Protein AF-A0A519KQ20-F1 (afdb_monomer)

Solvent-accessible surface area (backbone atoms only — not comparable to full-atom values): 14026 Å² total; per-residue (Å²): 122,68,96,71,47,89,57,48,51,53,56,52,21,51,53,47,64,75,35,68,93,49,96,75,84,53,68,65,59,48,28,50,52,27,51,76,69,77,40,81,62,70,92,64,90,75,89,52,48,35,57,37,56,44,81,74,51,90,58,28,36,31,42,39,49,39,42,82,49,67,46,74,52,41,34,36,38,26,28,82,85,70,50,76,46,81,44,80,49,77,35,39,65,84,44,40,67,47,81,43,81,33,86,67,44,41,32,40,26,58,27,77,82,37,54,60,59,44,74,68,52,18,17,37,37,47,44,75,92,54,90,56,50,36,61,10,20,93,83,40,51,49,87,65,42,54,72,68,54,51,50,44,52,48,33,41,52,48,28,56,73,35,85,88,47,84,66,52,44,91,74,42,48,68,46,73,67,55,48,49,50,52,51,51,50,34,44,60,52,31,62,72,54,56,32,40,80,50,16,13,26,42,44,58,39,80,90,71,39,27,42,37,40,37,36,23,31,39,33,69,83,80,48,42,75,46,43,38,37,38,38,39,29,37,39,96,86,59,44,34,51,76,43,74,46,79,44,75,57,66,90,86,116

Nearest PDB structures (foldseek):
  5kpe-assembly1_A  TM=6.346E-01  e=1.103E-01  synthetic construct
  6d0k-assembly1_C  TM=5.055E-01  e=6.159E-02  synthetic construct
  3g16-assembly1_B  TM=6.559E-01  e=4.461E-01  Methylibium petroleiphilum PM1
  4u3h-assembly1_A  TM=5.039E-01  e=2.351E-01  synthetic construct
  7o21-assembly1_A  TM=2.919E-01  e=3.334E-01  Bdellovibrio bacteriovorus HD100

Secondary structure (DSSP, 8-state):
-GGG-TTHHHHHHHHHHHTTT-S---HHHHHHHHHHTTPPPPSS---PPPEEEEEEETTEEEEEE--SS-EEEEEEEEETTS-EEEEEEEE-SS--EEEEE-TTEEEEEETTT--S--SS-S-SEEETT---GGG--SS--GGGS-HHHHHHHHHHHHHHH-TT---S-SSSEE-HHHHHHHHHHHIIIIITT--EEEEEEEEEETTTTEEEEEEEEEETTTTEEEEEEEEEEE-TTS-EEEEEEEEEE-TT-

Sequence (253 aa):
MQNRNPNFINQFADFYKYKKDVNITSLDEMNFYFLTNKLEPVFTIPVFPDYFIEECGDSKVCITSTAKDNSDIELELTSDNDQKTIKKISFSKEGKQQILDTKDIKKITIDSEFKTLQITRLNDIWNRNDDNLLNKSRYSGIQEITPEFSEISKDIVDFLKDMNILDISKNIIIQEKEKSDFITFRKGLFESKKNKINGGFAIWSKKSNTLFITLSYYDQSSLDSNVVTLKLGLSDDRKTLRKLWIAEENDQE

Structure (mmCIF, N/CA/C/O backbone):
data_AF-A0A519KQ20-F1
#
_entry.id   AF-A0A519KQ20-F1
#
loop_
_atom_site.group_PDB
_atom_site.id
_atom_site.type_symbol
_atom_site.label_atom_id
_atom_site.label_alt_id
_atom_site.label_comp_id
_atom_site.label_asym_id
_atom_site.label_entity_id
_atom_site.label_seq_id
_atom_site.pdbx_PDB_ins_code
_atom_site.Cartn_x
_atom_site.Cartn_y
_atom_site.Cartn_z
_atom_site.occupancy
_atom_site.B_iso_or_equiv
_atom_site.auth_seq_id
_atom_site.auth_comp_id
_atom_site.auth_asym_id
_atom_site.auth_atom_id
_atom_site.pdbx_PDB_model_num
ATOM 1 N N . MET A 1 1 ? 13.621 -24.272 -9.033 1.00 47.28 1 MET A N 1
ATOM 2 C CA . MET A 1 1 ? 14.160 -24.058 -10.400 1.00 47.28 1 MET A CA 1
ATOM 3 C C . MET A 1 1 ? 13.283 -23.144 -11.273 1.00 47.28 1 MET A C 1
ATOM 5 O O . MET A 1 1 ? 13.766 -22.737 -12.318 1.00 47.28 1 MET A O 1
ATOM 9 N N . GLN A 1 2 ? 12.079 -22.728 -10.843 1.00 48.81 2 GLN A N 1
ATOM 10 C CA . GLN A 1 2 ? 11.182 -21.853 -11.628 1.00 48.81 2 GLN A CA 1
ATOM 11 C C . GLN A 1 2 ? 11.625 -20.377 -11.722 1.00 48.81 2 GLN A C 1
ATOM 13 O O . GLN A 1 2 ? 11.495 -19.790 -12.790 1.00 48.81 2 GLN A O 1
ATOM 18 N N . ASN A 1 3 ? 12.307 -19.828 -10.704 1.00 48.47 3 ASN A N 1
ATOM 19 C CA . ASN A 1 3 ? 12.924 -18.482 -10.748 1.00 48.47 3 ASN A CA 1
ATOM 20 C C . ASN A 1 3 ? 14.030 -18.304 -11.815 1.00 48.47 3 ASN A C 1
ATOM 22 O O . ASN A 1 3 ? 14.634 -17.240 -11.895 1.00 48.47 3 ASN A O 1
ATOM 26 N N . ARG A 1 4 ? 14.344 -19.338 -12.612 1.00 50.59 4 ARG A N 1
ATOM 27 C CA . ARG A 1 4 ? 15.323 -19.267 -13.710 1.00 50.59 4 ARG A CA 1
ATOM 28 C C . ARG A 1 4 ? 14.690 -19.150 -15.098 1.00 50.59 4 ARG A C 1
ATOM 30 O O . ARG A 1 4 ? 15.432 -18.980 -16.059 1.00 50.59 4 ARG A O 1
ATOM 37 N N . ASN A 1 5 ? 13.364 -19.253 -15.230 1.00 62.97 5 ASN A N 1
ATOM 38 C CA . ASN A 1 5 ? 12.696 -18.994 -16.504 1.00 62.97 5 ASN A CA 1
ATOM 39 C C . ASN A 1 5 ? 12.549 -17.468 -16.687 1.00 62.97 5 ASN A C 1
ATOM 41 O O . ASN A 1 5 ? 11.774 -16.852 -15.953 1.00 62.97 5 ASN A O 1
ATOM 45 N N . PRO A 1 6 ? 13.241 -16.844 -17.660 1.00 61.50 6 PRO A N 1
ATOM 46 C CA . PRO A 1 6 ? 13.199 -15.393 -17.856 1.00 61.50 6 PRO A CA 1
ATOM 47 C C . PRO A 1 6 ? 11.807 -14.876 -18.256 1.00 61.50 6 PRO A C 1
ATOM 49 O O . PRO A 1 6 ? 11.518 -13.699 -18.077 1.00 61.50 6 PRO A O 1
ATOM 52 N N . ASN A 1 7 ? 10.926 -15.750 -18.758 1.00 67.94 7 ASN A N 1
ATOM 53 C CA . ASN A 1 7 ? 9.559 -15.402 -19.147 1.00 67.94 7 ASN A CA 1
ATOM 54 C C . ASN A 1 7 ? 8.526 -15.632 -18.042 1.00 67.94 7 ASN A C 1
ATOM 56 O O . ASN A 1 7 ? 7.362 -15.290 -18.231 1.00 67.94 7 ASN A O 1
ATOM 60 N N . PHE A 1 8 ? 8.919 -16.205 -16.906 1.00 71.50 8 PHE A N 1
ATOM 61 C CA . PHE A 1 8 ? 7.987 -16.548 -15.836 1.00 71.50 8 PHE A CA 1
ATOM 62 C C . PHE A 1 8 ? 7.264 -15.317 -15.274 1.00 71.50 8 PHE A C 1
ATOM 64 O O . PHE A 1 8 ? 6.056 -15.343 -15.069 1.00 71.50 8 PHE A O 1
ATOM 71 N N . ILE A 1 9 ? 7.987 -14.207 -15.126 1.00 67.62 9 ILE A N 1
ATOM 72 C CA . ILE A 1 9 ? 7.425 -12.921 -14.704 1.00 67.62 9 ILE A CA 1
ATOM 73 C C . ILE A 1 9 ? 6.347 -12.432 -15.691 1.00 67.62 9 ILE A C 1
ATOM 75 O O . ILE A 1 9 ? 5.270 -12.024 -15.267 1.00 67.62 9 ILE A O 1
ATOM 79 N N . ASN A 1 10 ? 6.585 -12.554 -17.003 1.00 70.81 10 ASN A N 1
ATOM 80 C CA . ASN A 1 10 ? 5.605 -12.175 -18.029 1.00 70.81 10 ASN A CA 1
ATOM 81 C C . ASN A 1 10 ? 4.376 -13.101 -18.024 1.00 70.81 10 ASN A C 1
ATOM 83 O O . ASN A 1 10 ? 3.246 -12.642 -18.121 1.00 70.81 10 ASN A O 1
ATOM 87 N N . GLN A 1 11 ? 4.585 -14.407 -17.857 1.00 75.69 11 GLN A N 1
ATOM 88 C CA . GLN A 1 11 ? 3.502 -15.393 -17.763 1.00 75.69 11 GLN A CA 1
ATOM 89 C C . GLN A 1 11 ? 2.598 -15.142 -16.552 1.00 75.69 11 GLN A C 1
ATOM 91 O O . GLN A 1 11 ? 1.375 -15.263 -16.617 1.00 75.69 11 GLN A O 1
ATOM 96 N N . PHE A 1 12 ? 3.216 -14.767 -15.439 1.00 74.25 12 PHE A N 1
ATOM 97 C CA . PHE A 1 12 ? 2.526 -14.418 -14.215 1.00 74.25 12 PHE A CA 1
ATOM 98 C C . PHE A 1 12 ? 1.800 -13.070 -14.342 1.00 74.25 12 PHE A C 1
ATOM 100 O O . PHE A 1 12 ? 0.650 -12.956 -13.925 1.00 74.25 12 PHE A O 1
ATOM 107 N N . ALA A 1 13 ? 2.398 -12.080 -15.011 1.00 72.62 13 ALA A N 1
ATOM 108 C CA . ALA A 1 13 ? 1.729 -10.831 -15.380 1.00 72.62 13 ALA A CA 1
ATOM 109 C C . ALA A 1 13 ? 0.437 -11.077 -16.177 1.00 72.62 13 ALA A C 1
ATOM 111 O O . ALA A 1 13 ? -0.606 -10.500 -15.863 1.00 72.62 13 ALA A O 1
ATOM 112 N N . ASP A 1 14 ? 0.481 -11.971 -17.169 1.00 76.88 14 ASP A N 1
ATOM 113 C CA . ASP A 1 14 ? -0.680 -12.317 -17.995 1.00 76.88 14 ASP A CA 1
ATOM 114 C C . ASP A 1 14 ? -1.818 -12.930 -17.167 1.00 76.88 14 ASP A C 1
ATOM 116 O O . ASP A 1 14 ? -2.987 -12.591 -17.367 1.00 76.88 14 ASP A O 1
ATOM 120 N N . PHE A 1 15 ? -1.488 -13.767 -16.179 1.00 79.25 15 PHE A N 1
ATOM 121 C CA . PHE A 1 15 ? -2.475 -14.288 -15.234 1.00 79.25 15 PHE A CA 1
ATOM 122 C C . PHE A 1 15 ? -3.186 -13.170 -14.459 1.00 79.25 15 PHE A C 1
ATOM 124 O O . PHE A 1 15 ? -4.411 -13.182 -14.321 1.00 79.25 15 PHE A O 1
ATOM 131 N N . TYR A 1 16 ? -2.454 -12.156 -13.997 1.00 73.75 16 TYR A N 1
ATOM 132 C CA . TYR A 1 16 ? -3.076 -11.032 -13.298 1.00 73.75 16 TYR A CA 1
ATOM 133 C C . TYR A 1 16 ? -3.852 -10.094 -14.207 1.00 73.75 16 TYR A C 1
ATOM 135 O O . TYR A 1 16 ? -4.875 -9.570 -13.776 1.00 73.75 16 TYR A O 1
ATOM 143 N N . LYS A 1 17 ? -3.438 -9.925 -15.467 1.00 73.94 17 LYS A N 1
ATOM 144 C CA . LYS A 1 17 ? -4.263 -9.239 -16.472 1.00 73.94 17 LYS A CA 1
ATOM 145 C C . LYS A 1 17 ? -5.595 -9.954 -16.663 1.00 73.94 17 LYS A C 1
ATOM 147 O O . LYS A 1 17 ? -6.634 -9.299 -16.713 1.00 73.94 17 LYS A O 1
ATOM 152 N N . TYR A 1 18 ? -5.568 -11.285 -16.721 1.00 77.12 18 TYR A N 1
ATOM 153 C CA . TYR A 1 18 ? -6.771 -12.112 -16.781 1.00 77.12 18 TYR A CA 1
ATOM 154 C C . TYR A 1 18 ? -7.653 -11.949 -15.528 1.00 77.12 18 TYR A C 1
ATOM 156 O O . TYR A 1 18 ? -8.876 -11.908 -15.638 1.00 77.12 18 TYR A O 1
ATOM 164 N N . LYS A 1 19 ? -7.045 -11.780 -14.349 1.00 73.50 19 LYS A N 1
ATOM 165 C CA . LYS A 1 19 ? -7.724 -11.580 -13.058 1.00 73.50 19 LYS A CA 1
ATOM 166 C C . LYS A 1 19 ? -7.942 -10.110 -12.673 1.00 73.50 19 LYS A C 1
ATOM 168 O O . LYS A 1 19 ? -8.285 -9.854 -11.529 1.00 73.50 19 LYS A O 1
ATOM 173 N N . LYS A 1 20 ? -7.771 -9.134 -13.572 1.00 67.75 20 LYS A N 1
ATOM 174 C CA . LYS A 1 20 ? -7.757 -7.699 -13.203 1.00 67.75 20 LYS A CA 1
ATOM 175 C C . LYS A 1 20 ? -9.001 -7.216 -12.435 1.00 67.75 20 LYS A C 1
ATOM 177 O O . LYS A 1 20 ? -8.895 -6.287 -11.646 1.00 67.75 20 LYS A O 1
ATOM 182 N N . ASP A 1 21 ? -10.149 -7.854 -12.662 1.00 64.94 21 ASP A N 1
ATOM 183 C CA . ASP A 1 21 ? -11.436 -7.514 -12.042 1.00 64.94 21 ASP A CA 1
ATOM 184 C C . ASP A 1 21 ? -11.732 -8.367 -10.784 1.00 64.94 21 ASP A C 1
ATOM 186 O O . ASP A 1 21 ? -12.816 -8.288 -10.210 1.00 64.94 21 ASP A O 1
ATOM 190 N N . VAL A 1 22 ? -10.784 -9.212 -10.359 1.00 63.38 22 VAL A N 1
ATOM 191 C CA . VAL A 1 22 ? -10.899 -10.130 -9.220 1.00 63.38 22 VAL A CA 1
ATOM 192 C C . VAL A 1 22 ? -9.690 -9.948 -8.301 1.00 63.38 22 VAL A C 1
ATOM 194 O O . VAL A 1 22 ? -8.548 -10.199 -8.674 1.00 63.38 22 VAL A O 1
ATOM 197 N N . ASN A 1 23 ? -9.941 -9.535 -7.063 1.00 50.78 23 ASN A N 1
ATOM 198 C CA . ASN A 1 23 ? -8.907 -9.172 -6.089 1.00 50.78 23 ASN A CA 1
ATOM 199 C C . ASN A 1 23 ? -8.371 -10.346 -5.248 1.00 50.78 23 ASN A C 1
ATOM 201 O O . ASN A 1 23 ? -7.474 -10.146 -4.436 1.00 50.78 23 ASN A O 1
ATOM 205 N N . ILE A 1 24 ? -8.897 -11.561 -5.433 1.00 58.09 24 ILE A N 1
ATOM 206 C CA . ILE A 1 24 ? -8.462 -12.770 -4.721 1.00 58.09 24 ILE A CA 1
ATOM 207 C C . ILE A 1 24 ? -8.103 -13.853 -5.741 1.00 58.09 24 ILE A C 1
ATOM 209 O O . ILE A 1 24 ? -8.795 -14.046 -6.745 1.00 58.09 24 ILE A O 1
ATOM 213 N N . THR A 1 25 ? -7.018 -14.577 -5.475 1.00 68.12 25 THR A N 1
ATOM 214 C CA . THR A 1 25 ? -6.602 -15.726 -6.279 1.00 68.12 25 THR A CA 1
ATOM 215 C C . THR A 1 25 ? -6.019 -16.826 -5.403 1.00 68.12 25 THR A C 1
ATOM 217 O O . THR A 1 25 ? -5.352 -16.531 -4.415 1.00 68.12 25 THR A O 1
ATOM 220 N N . SER A 1 26 ? -6.236 -18.091 -5.771 1.00 72.31 26 SER A N 1
ATOM 221 C CA . SER A 1 26 ? -5.553 -19.233 -5.146 1.00 72.31 26 SER A CA 1
ATOM 222 C C . SER A 1 26 ? -4.430 -19.786 -6.030 1.00 72.31 26 SER A C 1
ATOM 224 O O . SER A 1 26 ? -4.383 -19.531 -7.238 1.00 72.31 26 SER A O 1
ATOM 226 N N . LEU A 1 27 ? -3.534 -20.578 -5.430 1.00 76.56 27 LEU A N 1
ATOM 227 C CA . LEU A 1 27 ? -2.504 -21.318 -6.166 1.00 76.56 27 LEU A CA 1
ATOM 228 C C . LEU A 1 27 ? -3.126 -22.304 -7.168 1.00 76.56 27 LEU A C 1
ATOM 230 O O . LEU A 1 27 ? -2.614 -22.450 -8.274 1.00 76.56 27 LEU A O 1
ATOM 234 N N . ASP A 1 28 ? -4.255 -22.923 -6.818 1.00 81.25 28 ASP A N 1
ATOM 235 C CA . ASP A 1 28 ? -4.981 -23.842 -7.702 1.00 81.25 28 ASP A CA 1
ATOM 236 C C . ASP A 1 28 ? -5.551 -23.127 -8.926 1.00 81.25 28 ASP A C 1
ATOM 238 O O . ASP A 1 28 ? -5.425 -23.620 -10.045 1.00 81.25 28 ASP A O 1
ATOM 242 N N . GLU A 1 29 ? -6.141 -21.943 -8.744 1.00 81.81 29 GLU A N 1
ATOM 243 C CA . GLU A 1 29 ? -6.655 -21.139 -9.855 1.00 81.81 29 GLU A CA 1
ATOM 244 C C . GLU A 1 29 ? -5.536 -20.678 -10.788 1.00 81.81 29 GLU A C 1
ATOM 246 O O . GLU A 1 29 ? -5.691 -20.694 -12.013 1.00 81.81 29 GLU A O 1
ATOM 251 N N . MET A 1 30 ? -4.393 -20.296 -10.219 1.00 81.50 30 MET A N 1
ATOM 252 C CA . MET A 1 30 ? -3.217 -19.964 -11.007 1.00 81.50 30 MET A CA 1
ATOM 253 C C . MET A 1 30 ? -2.702 -21.188 -11.765 1.00 81.50 30 MET A C 1
ATOM 255 O O . MET A 1 30 ? -2.487 -21.113 -12.971 1.00 81.50 30 MET A O 1
ATOM 259 N N . ASN A 1 31 ? -2.557 -22.333 -11.100 1.00 85.69 31 ASN A N 1
ATOM 260 C CA . ASN A 1 31 ? -2.105 -23.565 -11.740 1.00 85.69 31 ASN A CA 1
ATOM 261 C C . ASN A 1 31 ? -3.069 -24.032 -12.828 1.00 85.69 31 ASN A C 1
ATOM 263 O O . ASN A 1 31 ? -2.626 -24.478 -13.884 1.00 85.69 31 ASN A O 1
ATOM 267 N N . PHE A 1 32 ? -4.373 -23.849 -12.632 1.00 88.00 32 PHE A N 1
ATOM 268 C CA . PHE A 1 32 ? -5.371 -24.090 -13.663 1.00 88.00 32 PHE A CA 1
ATOM 269 C C . PHE A 1 32 ? -5.159 -23.186 -14.887 1.00 88.00 32 PHE A C 1
ATOM 271 O O . PHE A 1 32 ? -5.143 -23.681 -16.018 1.00 88.00 32 PHE A O 1
ATOM 278 N N . TYR A 1 33 ? -4.937 -21.881 -14.687 1.00 88.56 33 TYR A N 1
ATOM 279 C CA . TYR A 1 33 ? -4.619 -20.958 -15.782 1.00 88.56 33 TYR A CA 1
ATOM 280 C C . TYR A 1 33 ? -3.323 -21.350 -16.499 1.00 88.56 33 TYR A C 1
ATOM 282 O O . TYR A 1 33 ? -3.296 -21.412 -17.729 1.00 88.56 33 TYR A O 1
ATOM 290 N N . PHE A 1 34 ? -2.260 -21.648 -15.751 1.00 87.88 34 PHE A N 1
ATOM 291 C CA . PHE A 1 34 ? -0.958 -22.014 -16.306 1.00 87.88 34 PHE A CA 1
ATOM 292 C C . PHE A 1 34 ? -1.070 -23.286 -17.152 1.00 87.88 34 PHE A C 1
ATOM 294 O O . PHE A 1 34 ? -0.687 -23.273 -18.321 1.00 87.88 34 PHE A O 1
ATOM 301 N N . LEU A 1 35 ? -1.701 -24.342 -16.630 1.00 88.81 35 LEU A N 1
ATOM 302 C CA . LEU A 1 35 ? -1.923 -25.589 -17.367 1.00 88.81 35 LEU A CA 1
ATOM 303 C C . LEU A 1 35 ? -2.766 -25.372 -18.633 1.00 88.81 35 LEU A C 1
ATOM 305 O O . LEU A 1 35 ? -2.418 -25.887 -19.698 1.00 88.81 35 LEU A O 1
ATOM 309 N N . THR A 1 36 ? -3.827 -24.563 -18.552 1.00 91.06 36 THR A N 1
ATOM 310 C CA . THR A 1 36 ? -4.685 -24.232 -19.707 1.00 91.06 36 THR A CA 1
ATOM 311 C C . THR A 1 36 ? -3.911 -23.487 -20.800 1.00 91.06 36 THR A C 1
ATOM 313 O O . THR A 1 36 ? -4.164 -23.683 -21.989 1.00 91.06 36 THR A O 1
ATOM 316 N N . ASN A 1 37 ? -2.910 -22.692 -20.415 1.00 86.81 37 ASN A N 1
ATOM 317 C CA . ASN A 1 37 ? -2.034 -21.951 -21.322 1.00 86.81 37 ASN A CA 1
ATOM 318 C C . ASN A 1 37 ? -0.724 -22.692 -21.659 1.00 86.81 37 ASN A C 1
ATOM 320 O O . ASN A 1 37 ? 0.191 -22.091 -22.222 1.00 86.81 37 ASN A O 1
ATOM 324 N N . LYS A 1 38 ? -0.635 -24.002 -21.371 1.00 87.38 38 LYS A N 1
ATOM 325 C CA . LYS A 1 38 ? 0.546 -24.853 -21.635 1.00 87.38 38 LYS A CA 1
ATOM 326 C C . LYS A 1 38 ? 1.824 -24.359 -20.942 1.00 87.38 38 LYS A C 1
ATOM 328 O O . LYS A 1 38 ? 2.923 -24.492 -21.479 1.00 87.38 38 LYS A O 1
ATOM 333 N N . LEU A 1 39 ? 1.667 -23.785 -19.757 1.00 83.50 39 LEU A N 1
ATOM 334 C CA . LEU A 1 39 ? 2.742 -23.333 -18.883 1.00 83.50 39 LEU A CA 1
ATOM 335 C C . LEU A 1 39 ? 2.972 -24.348 -17.759 1.00 83.50 39 LEU A C 1
ATOM 337 O O . LEU A 1 39 ? 2.075 -25.112 -17.397 1.00 83.50 39 LEU A O 1
ATOM 341 N N . GLU A 1 40 ? 4.181 -24.354 -17.198 1.00 81.38 40 GLU A N 1
ATOM 342 C CA . GLU A 1 40 ? 4.494 -25.210 -16.052 1.00 81.38 40 GLU A CA 1
ATOM 343 C C . GLU A 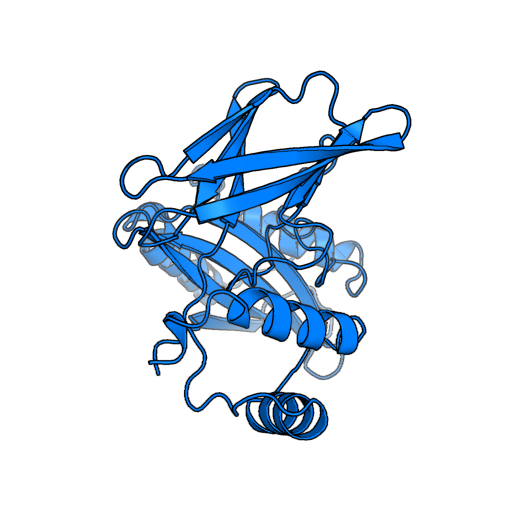1 40 ? 3.747 -24.735 -14.796 1.00 81.38 40 GLU A C 1
ATOM 345 O O . GLU A 1 40 ? 3.811 -23.547 -14.481 1.00 81.38 40 GLU A O 1
ATOM 350 N N . PRO A 1 41 ? 3.078 -25.629 -14.049 1.00 78.31 41 PRO A N 1
ATOM 351 C CA . PRO A 1 41 ? 2.404 -25.258 -12.811 1.00 78.31 41 PRO A CA 1
ATOM 352 C C . PRO A 1 41 ? 3.412 -24.776 -11.768 1.00 78.31 41 PRO A C 1
ATOM 354 O O . PRO A 1 41 ? 4.514 -25.308 -11.644 1.00 78.31 41 PRO A O 1
ATOM 357 N N . VAL A 1 42 ? 3.018 -23.781 -10.989 1.00 73.81 42 VAL A N 1
ATOM 358 C CA . VAL A 1 42 ? 3.784 -23.212 -9.889 1.00 73.81 42 VAL A CA 1
ATOM 359 C C . VAL A 1 42 ? 3.521 -24.024 -8.624 1.00 73.81 42 VAL A C 1
ATOM 361 O O . VAL A 1 42 ? 2.382 -24.191 -8.194 1.00 73.81 42 VAL A O 1
ATOM 364 N N . PHE A 1 43 ? 4.586 -24.536 -8.012 1.00 68.88 43 PHE A N 1
ATOM 365 C CA . PHE A 1 43 ? 4.480 -25.367 -6.803 1.00 68.88 43 PHE A CA 1
ATOM 366 C C . PHE A 1 43 ? 4.639 -24.568 -5.506 1.00 68.88 43 PHE A C 1
ATOM 368 O O . PHE A 1 43 ? 4.227 -25.022 -4.446 1.00 68.88 43 PHE A O 1
ATOM 375 N N . THR A 1 44 ? 5.233 -23.379 -5.593 1.00 65.44 44 THR A N 1
ATOM 376 C CA . THR A 1 44 ? 5.457 -22.455 -4.475 1.00 65.44 44 THR A CA 1
ATOM 377 C C . THR A 1 44 ? 5.244 -21.041 -4.973 1.00 65.44 44 THR A C 1
ATOM 379 O O . THR A 1 44 ? 5.756 -20.726 -6.049 1.00 65.44 44 THR A O 1
ATOM 382 N N . ILE A 1 45 ? 4.565 -20.186 -4.206 1.00 59.81 45 ILE A N 1
ATOM 383 C CA . ILE A 1 45 ? 4.457 -18.768 -4.554 1.00 59.81 45 ILE A CA 1
ATOM 384 C C . ILE A 1 45 ? 5.882 -18.186 -4.570 1.00 59.81 45 ILE A C 1
ATOM 386 O O . ILE A 1 45 ? 6.577 -18.223 -3.554 1.00 59.81 45 ILE A O 1
ATOM 390 N N . PRO A 1 46 ? 6.377 -17.724 -5.726 1.00 59.44 46 PRO A N 1
ATOM 391 C CA . PRO A 1 46 ? 7.675 -17.079 -5.807 1.00 59.44 46 PRO A CA 1
ATOM 392 C C . PRO A 1 46 ? 7.633 -15.781 -5.006 1.00 59.44 46 PRO A C 1
ATOM 394 O O . PRO A 1 46 ? 6.704 -14.992 -5.154 1.00 59.44 46 PRO A O 1
ATOM 397 N N . VAL A 1 47 ? 8.660 -15.531 -4.196 1.00 63.19 47 VAL A N 1
ATOM 398 C CA . VAL A 1 47 ? 8.857 -14.213 -3.585 1.00 63.19 47 VAL A CA 1
ATOM 399 C C . VAL A 1 47 ? 9.333 -13.272 -4.689 1.00 63.19 47 VAL A C 1
ATOM 401 O O . VAL A 1 47 ? 10.485 -13.353 -5.128 1.00 63.19 47 VAL A O 1
ATOM 404 N N . PHE A 1 48 ? 8.427 -12.439 -5.195 1.00 69.25 48 PHE A N 1
ATOM 405 C CA . PHE A 1 48 ? 8.746 -11.445 -6.212 1.00 69.25 48 PHE A CA 1
ATOM 406 C C . PHE A 1 48 ? 9.324 -10.179 -5.578 1.00 69.25 48 PHE A C 1
ATOM 408 O O . PHE A 1 48 ? 8.974 -9.836 -4.454 1.00 69.25 48 PHE A O 1
ATOM 415 N N . PRO A 1 49 ? 10.212 -9.463 -6.276 1.00 76.31 49 PRO A N 1
ATOM 416 C CA . PRO A 1 49 ? 10.640 -8.157 -5.809 1.00 76.31 49 PRO A CA 1
ATOM 417 C C . PRO A 1 49 ? 9.454 -7.193 -5.725 1.00 76.31 49 PRO A C 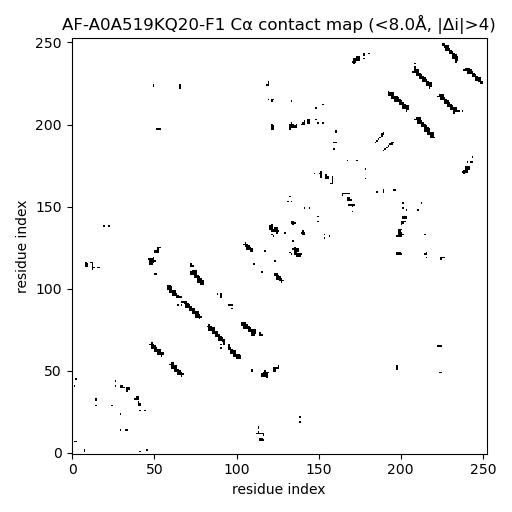1
ATOM 419 O O . PRO A 1 49 ? 8.705 -7.020 -6.682 1.00 76.31 49 PRO A O 1
ATOM 422 N N . ASP A 1 50 ? 9.328 -6.529 -4.587 1.00 82.69 50 ASP A N 1
ATOM 423 C CA . ASP A 1 50 ? 8.491 -5.351 -4.425 1.00 82.69 50 ASP A CA 1
ATOM 424 C C . ASP A 1 50 ? 9.217 -4.078 -4.881 1.00 82.69 50 ASP A C 1
ATOM 426 O O . ASP A 1 50 ? 10.444 -3.955 -4.735 1.00 82.69 50 ASP A O 1
ATOM 430 N N . TYR A 1 51 ? 8.440 -3.127 -5.395 1.00 87.81 51 TYR A N 1
ATOM 431 C CA . TYR A 1 51 ? 8.912 -1.807 -5.798 1.00 87.81 51 TYR A CA 1
ATOM 432 C C . TYR A 1 51 ? 7.910 -0.757 -5.353 1.00 87.81 51 TYR A C 1
ATOM 434 O O . TYR A 1 51 ? 6.724 -0.890 -5.626 1.00 87.81 51 TYR A O 1
ATOM 442 N N . PHE A 1 52 ? 8.377 0.319 -4.737 1.00 88.81 52 PHE A N 1
ATOM 443 C CA . PHE A 1 52 ? 7.478 1.342 -4.217 1.00 88.81 52 PHE A CA 1
ATOM 444 C C . PHE A 1 52 ? 8.010 2.744 -4.454 1.00 88.81 52 PHE A C 1
ATOM 446 O O . PHE A 1 52 ? 9.218 2.952 -4.589 1.00 88.81 52 PHE A O 1
ATOM 453 N N . ILE A 1 53 ? 7.085 3.701 -4.507 1.00 90.69 53 ILE A N 1
ATOM 454 C CA . ILE A 1 53 ? 7.385 5.116 -4.712 1.00 90.69 53 ILE A CA 1
ATOM 455 C C . ILE A 1 53 ? 7.201 5.855 -3.386 1.00 90.69 53 ILE A C 1
ATOM 457 O O . ILE A 1 53 ? 6.123 5.821 -2.799 1.00 90.69 53 ILE A O 1
ATOM 461 N N . GLU A 1 54 ? 8.233 6.559 -2.932 1.00 88.81 54 GLU A N 1
ATOM 462 C CA . GLU A 1 54 ? 8.155 7.481 -1.796 1.00 88.81 54 GLU A CA 1
ATOM 463 C C . GLU A 1 54 ? 8.584 8.890 -2.215 1.00 88.81 54 GLU A C 1
ATOM 465 O O . GLU A 1 54 ? 9.433 9.068 -3.088 1.00 88.81 54 GLU A O 1
ATOM 470 N N . GLU A 1 55 ? 8.010 9.914 -1.593 1.00 89.88 55 GLU A N 1
ATOM 471 C CA . GLU A 1 55 ? 8.512 11.279 -1.743 1.00 89.88 55 GLU A CA 1
ATOM 472 C C . GLU A 1 55 ? 9.809 11.423 -0.948 1.00 89.88 55 GLU A C 1
ATOM 474 O O . GLU A 1 55 ? 9.876 11.045 0.222 1.00 89.88 55 GLU A O 1
ATOM 479 N N . CYS A 1 56 ? 10.856 11.943 -1.589 1.00 90.50 56 CYS A N 1
ATOM 480 C CA . CYS A 1 56 ? 12.183 12.040 -0.973 1.00 90.50 56 CYS A CA 1
ATOM 481 C C . CYS A 1 56 ? 12.848 13.411 -1.134 1.00 90.50 56 CYS A C 1
ATOM 483 O O . CYS A 1 56 ? 14.024 13.584 -0.814 1.00 90.50 56 CYS A O 1
ATOM 485 N N . GLY A 1 57 ? 12.096 14.401 -1.608 1.00 88.38 57 GLY A N 1
ATOM 486 C CA . GLY A 1 57 ? 12.502 15.797 -1.644 1.00 88.38 57 GLY A CA 1
ATOM 487 C C . GLY A 1 57 ? 11.525 16.639 -2.451 1.00 88.38 57 GLY A C 1
ATOM 488 O O . GLY A 1 57 ? 10.606 16.116 -3.083 1.00 88.38 57 GLY A O 1
ATOM 489 N N . ASP A 1 58 ? 11.757 17.948 -2.464 1.00 88.12 58 ASP A N 1
ATOM 490 C CA . ASP A 1 58 ? 10.930 18.877 -3.228 1.00 88.12 58 ASP A CA 1
ATOM 491 C C . ASP A 1 58 ? 10.947 18.510 -4.713 1.00 88.12 58 ASP A C 1
ATOM 493 O O . ASP A 1 58 ? 12.003 18.473 -5.350 1.00 88.12 58 ASP A O 1
ATOM 497 N N . SER A 1 59 ? 9.759 18.243 -5.261 1.00 90.88 59 SER A N 1
ATOM 498 C CA . SER A 1 59 ? 9.578 17.797 -6.650 1.00 90.88 59 SER A CA 1
ATOM 499 C C . SER A 1 59 ? 10.404 16.554 -7.011 1.00 90.88 59 SER A C 1
ATOM 501 O O . SER A 1 59 ? 10.878 16.428 -8.143 1.00 90.88 59 SER A O 1
ATOM 503 N N . LYS A 1 60 ? 10.618 15.643 -6.053 1.00 95.38 60 LYS A N 1
ATOM 504 C CA . LYS A 1 60 ? 11.345 14.391 -6.275 1.00 95.38 60 LYS A CA 1
ATOM 505 C C . LYS A 1 60 ? 10.656 13.213 -5.616 1.00 95.38 60 LYS A C 1
ATOM 507 O O . LYS A 1 60 ? 10.268 13.260 -4.449 1.00 95.38 60 LYS A O 1
ATOM 512 N N . VAL A 1 61 ? 10.635 12.110 -6.349 1.00 94.62 61 VAL A N 1
ATOM 513 C CA . VAL A 1 61 ? 10.271 10.806 -5.806 1.00 94.62 61 VAL A CA 1
ATOM 514 C C . VAL A 1 61 ? 11.438 9.843 -5.902 1.00 94.62 61 VAL A C 1
ATOM 516 O O . VAL A 1 61 ? 12.276 9.921 -6.804 1.00 94.62 61 VAL A O 1
ATOM 519 N N . CYS A 1 62 ? 11.464 8.916 -4.964 1.00 94.25 62 CYS A N 1
ATOM 520 C CA . CYS A 1 62 ? 12.380 7.806 -4.911 1.00 94.25 62 CYS A CA 1
ATOM 521 C C . CYS A 1 62 ? 11.601 6.532 -5.213 1.00 94.25 62 CYS A C 1
ATOM 523 O O . CYS A 1 62 ? 10.589 6.250 -4.577 1.00 94.25 62 CYS A O 1
ATOM 525 N N . ILE A 1 63 ? 12.080 5.770 -6.188 1.00 93.88 63 ILE A N 1
ATOM 526 C CA . ILE A 1 63 ? 11.591 4.429 -6.471 1.00 93.88 63 ILE A CA 1
ATOM 527 C C . ILE A 1 63 ? 12.570 3.465 -5.820 1.00 93.88 63 ILE A C 1
ATOM 529 O O . ILE A 1 63 ? 13.754 3.476 -6.163 1.00 93.88 63 ILE A O 1
ATOM 533 N N . THR A 1 64 ? 12.087 2.660 -4.882 1.00 92.00 64 THR A N 1
ATOM 534 C CA . THR A 1 64 ? 12.895 1.709 -4.115 1.00 92.00 64 THR A CA 1
ATOM 535 C C . THR A 1 64 ? 12.555 0.284 -4.535 1.00 92.00 64 THR A C 1
ATOM 537 O O . THR A 1 64 ? 11.392 -0.025 -4.771 1.00 92.00 64 THR A O 1
ATOM 540 N N . SER A 1 65 ? 13.565 -0.579 -4.631 1.00 89.50 65 SER A N 1
ATOM 541 C CA . SER A 1 65 ? 13.451 -1.993 -4.985 1.00 89.50 65 SER A CA 1
ATOM 542 C C . SER A 1 65 ? 13.883 -2.889 -3.830 1.00 89.50 65 SER A C 1
ATOM 544 O O . SER A 1 65 ? 14.915 -2.650 -3.205 1.00 89.50 65 SER A O 1
ATOM 546 N N . THR A 1 66 ? 13.143 -3.974 -3.622 1.00 86.44 66 THR A N 1
ATOM 547 C CA . THR A 1 66 ? 13.510 -5.085 -2.723 1.00 86.44 66 THR A CA 1
ATOM 548 C C . THR A 1 66 ? 14.143 -6.264 -3.477 1.00 86.44 66 THR A C 1
ATOM 550 O O . THR A 1 66 ? 14.416 -7.320 -2.910 1.00 86.44 66 THR A O 1
ATOM 553 N N . ALA A 1 67 ? 14.402 -6.121 -4.784 1.00 82.62 67 ALA A N 1
ATOM 554 C CA . ALA A 1 67 ? 14.948 -7.205 -5.594 1.00 82.62 67 ALA A CA 1
ATOM 555 C C . ALA A 1 67 ? 16.293 -7.687 -5.066 1.00 82.62 67 ALA A C 1
ATOM 557 O O . ALA A 1 67 ? 17.170 -6.883 -4.779 1.00 82.62 67 ALA A O 1
ATOM 558 N N . LYS A 1 68 ? 16.502 -9.002 -4.981 1.00 80.62 68 LYS A N 1
ATOM 559 C CA . LYS A 1 68 ? 17.779 -9.570 -4.510 1.00 80.62 68 LYS A CA 1
ATOM 560 C C . LYS A 1 68 ? 18.888 -9.468 -5.560 1.00 80.62 68 LYS A C 1
ATOM 562 O O . LYS A 1 68 ? 20.058 -9.325 -5.206 1.00 80.62 68 LYS A O 1
ATOM 567 N N . ASP A 1 69 ? 18.499 -9.449 -6.830 1.00 82.62 69 ASP A N 1
ATOM 568 C CA . ASP A 1 69 ? 19.383 -9.360 -7.989 1.00 82.62 69 ASP A CA 1
ATOM 569 C C . ASP A 1 69 ? 19.115 -8.089 -8.807 1.00 82.62 69 ASP A C 1
ATOM 571 O O . ASP A 1 69 ? 18.233 -7.286 -8.487 1.00 82.62 69 ASP A O 1
ATOM 575 N N . ASN A 1 70 ? 19.908 -7.892 -9.862 1.00 83.81 70 ASN A N 1
ATOM 576 C CA . ASN A 1 70 ? 19.672 -6.817 -10.816 1.00 83.81 70 ASN A CA 1
ATOM 577 C C . ASN A 1 70 ? 18.293 -6.992 -11.459 1.00 83.81 70 ASN A C 1
ATOM 579 O O . ASN A 1 70 ? 17.915 -8.103 -11.836 1.00 83.81 70 ASN A O 1
ATOM 583 N N . SER A 1 71 ? 17.556 -5.897 -11.596 1.00 84.50 71 SER A N 1
ATOM 584 C CA . SER A 1 71 ? 16.210 -5.922 -12.159 1.00 84.50 71 SER A CA 1
ATOM 585 C C . SER A 1 71 ? 15.904 -4.635 -12.904 1.00 84.50 71 SER A C 1
ATOM 587 O O . SER A 1 71 ? 16.384 -3.568 -12.530 1.00 84.50 71 SER A O 1
ATOM 589 N N . ASP A 1 72 ? 15.080 -4.750 -13.937 1.00 86.44 72 ASP A N 1
ATOM 590 C CA . ASP A 1 72 ? 14.586 -3.621 -14.710 1.00 86.44 72 ASP A CA 1
ATOM 591 C C . ASP A 1 72 ? 13.074 -3.537 -14.545 1.00 86.44 72 ASP A C 1
ATOM 593 O O . ASP A 1 72 ? 12.394 -4.564 -14.561 1.00 86.44 72 ASP A O 1
ATOM 597 N N . ILE A 1 73 ? 12.560 -2.315 -14.433 1.00 87.94 73 ILE A N 1
ATOM 598 C CA . ILE A 1 73 ? 11.122 -2.037 -14.444 1.00 87.94 73 ILE A CA 1
ATOM 599 C C . ILE A 1 73 ? 10.811 -0.911 -15.424 1.00 87.94 73 ILE A C 1
ATOM 601 O O . ILE A 1 73 ? 11.671 -0.104 -15.799 1.00 87.94 73 ILE A O 1
ATOM 605 N N . GLU A 1 74 ? 9.555 -0.839 -15.831 1.00 90.81 74 GLU A N 1
ATOM 606 C CA . GLU A 1 74 ? 9.017 0.257 -16.617 1.00 90.81 74 GLU A CA 1
ATOM 607 C C . GLU A 1 74 ? 8.186 1.182 -15.735 1.00 90.81 74 GLU A C 1
ATOM 609 O O . GLU A 1 74 ? 7.372 0.751 -14.931 1.00 90.81 74 GLU A O 1
ATOM 614 N N . LEU A 1 75 ? 8.367 2.484 -15.906 1.00 93.50 75 LEU A N 1
ATOM 615 C CA . LEU A 1 75 ? 7.526 3.505 -15.308 1.00 93.50 75 LEU A CA 1
ATOM 616 C C . LEU A 1 75 ? 6.668 4.128 -16.402 1.00 93.50 75 LEU A C 1
ATOM 618 O O . LEU A 1 75 ? 7.203 4.657 -17.377 1.00 93.50 75 LEU A O 1
ATOM 622 N N . GLU A 1 76 ? 5.353 4.118 -16.222 1.00 95.00 76 GLU A N 1
ATOM 623 C CA . GLU A 1 76 ? 4.467 4.994 -16.983 1.00 95.00 76 GLU A CA 1
ATOM 624 C C . GLU A 1 76 ? 4.416 6.353 -16.296 1.00 95.00 76 GLU A C 1
ATOM 626 O O . GLU A 1 76 ? 3.972 6.473 -15.153 1.00 95.00 76 GLU A O 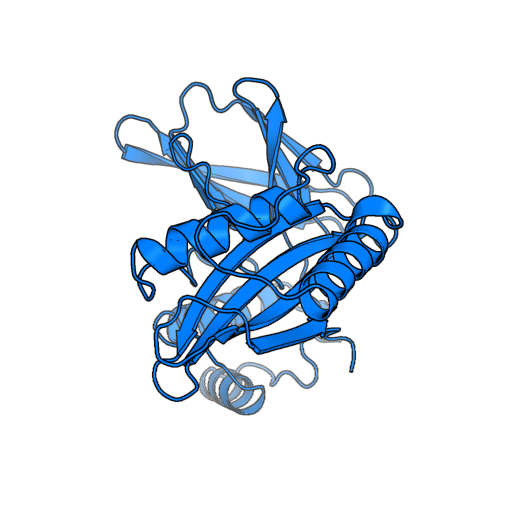1
ATOM 631 N N . LEU A 1 77 ? 4.884 7.378 -16.999 1.00 96.69 77 LEU A N 1
ATOM 632 C CA . LEU A 1 77 ? 4.855 8.762 -16.555 1.00 96.69 77 LEU A CA 1
ATOM 633 C C . LEU A 1 77 ? 3.728 9.468 -17.300 1.00 96.69 77 LEU A C 1
ATOM 635 O O . LEU A 1 77 ? 3.721 9.506 -18.532 1.00 96.69 77 LEU A O 1
ATOM 639 N N . THR A 1 78 ? 2.784 10.033 -16.555 1.00 96.62 78 THR A N 1
ATOM 640 C CA . THR A 1 78 ? 1.730 10.888 -17.104 1.00 96.62 78 THR A CA 1
ATOM 641 C C . THR A 1 78 ? 2.094 12.342 -16.838 1.00 96.62 78 THR A C 1
ATOM 643 O O . THR A 1 78 ? 2.309 12.724 -15.684 1.00 96.62 78 THR A O 1
ATOM 646 N N . SER A 1 79 ? 2.165 13.150 -17.894 1.00 95.06 79 SER A N 1
ATOM 647 C CA . SER A 1 79 ? 2.413 14.589 -17.788 1.00 95.06 79 SER A CA 1
ATOM 648 C C . SER A 1 79 ? 1.157 15.363 -17.389 1.00 95.06 79 SER A C 1
ATOM 650 O O . SER A 1 79 ? 0.045 14.828 -17.401 1.00 95.06 79 SER A O 1
ATOM 652 N N . ASP A 1 80 ? 1.318 16.649 -17.079 1.00 92.12 80 ASP A N 1
ATOM 653 C CA . ASP A 1 80 ? 0.199 17.541 -16.752 1.00 92.12 80 ASP A CA 1
ATOM 654 C C . ASP A 1 80 ? -0.886 17.562 -17.851 1.00 92.12 80 ASP A C 1
ATOM 656 O O . ASP A 1 80 ? -2.078 17.543 -17.539 1.00 92.12 80 ASP A O 1
ATOM 660 N N . ASN A 1 81 ? -0.484 17.431 -19.121 1.00 93.88 81 ASN A N 1
ATOM 661 C CA . ASN A 1 81 ? -1.369 17.377 -20.293 1.00 93.88 81 ASN A CA 1
ATOM 662 C C . ASN A 1 81 ? -1.894 15.963 -20.628 1.00 93.88 81 ASN A C 1
ATOM 664 O O . ASN A 1 81 ? -2.257 15.708 -21.775 1.00 93.88 81 ASN A O 1
ATOM 668 N N . ASP A 1 82 ? -1.875 15.023 -19.678 1.00 93.31 82 ASP A N 1
ATOM 669 C CA . ASP A 1 82 ? -2.328 13.629 -19.866 1.00 93.31 82 ASP A CA 1
ATOM 670 C C . ASP A 1 82 ? -1.533 12.815 -20.899 1.00 93.31 82 ASP A C 1
ATOM 672 O O . ASP A 1 82 ? -1.943 11.723 -21.297 1.00 93.31 82 ASP A O 1
ATOM 676 N N . GLN A 1 83 ? -0.358 13.293 -21.317 1.00 96.12 83 GLN A N 1
ATOM 677 C CA . GLN A 1 83 ? 0.497 12.517 -22.209 1.00 96.12 83 GLN A CA 1
ATOM 678 C C . GLN A 1 83 ? 1.233 11.441 -21.418 1.00 96.12 83 GLN A C 1
ATOM 680 O O . GLN A 1 83 ? 1.893 11.727 -20.417 1.00 96.12 83 GLN A O 1
ATOM 685 N N . LYS A 1 84 ? 1.131 10.201 -21.896 1.00 96.12 84 LYS A N 1
ATOM 686 C CA . LYS A 1 84 ? 1.780 9.036 -21.300 1.00 96.12 84 LYS A CA 1
ATOM 687 C C . LYS A 1 84 ? 3.101 8.743 -21.993 1.00 96.12 84 LYS A C 1
ATOM 689 O O . LYS A 1 84 ? 3.170 8.700 -23.220 1.00 96.12 84 LYS A O 1
ATOM 694 N N . THR A 1 85 ? 4.134 8.488 -21.205 1.00 96.12 85 THR A N 1
ATOM 695 C CA . THR A 1 85 ? 5.444 8.042 -21.687 1.00 96.12 85 THR A CA 1
ATOM 696 C C . THR A 1 85 ? 5.932 6.873 -20.847 1.00 96.12 85 THR A C 1
ATOM 698 O O . THR A 1 85 ? 5.641 6.806 -19.656 1.00 96.12 85 THR A O 1
ATOM 701 N N . ILE A 1 86 ? 6.666 5.947 -21.463 1.00 95.06 86 ILE A N 1
ATOM 702 C CA . ILE A 1 86 ? 7.274 4.816 -20.759 1.00 95.06 86 ILE A CA 1
ATOM 703 C C . ILE A 1 86 ? 8.763 5.094 -20.573 1.00 95.06 86 ILE A C 1
ATOM 705 O O . ILE A 1 86 ? 9.481 5.344 -21.542 1.00 95.06 86 ILE A O 1
ATOM 709 N N . LYS A 1 87 ? 9.233 5.018 -19.328 1.00 94.62 87 LYS A N 1
ATOM 710 C CA . LYS A 1 87 ? 10.645 5.129 -18.960 1.00 94.62 87 LYS A CA 1
ATOM 711 C C . LYS A 1 87 ? 11.111 3.819 -18.341 1.00 94.62 87 LYS A C 1
ATOM 713 O O . LYS A 1 87 ? 10.554 3.379 -17.346 1.00 94.62 87 LYS A O 1
ATOM 718 N N . LYS A 1 88 ? 12.166 3.221 -18.889 1.00 93.25 88 LYS A N 1
ATOM 719 C CA . LYS A 1 88 ? 12.830 2.068 -18.268 1.00 93.25 88 LYS A CA 1
ATOM 720 C C . LYS A 1 88 ? 13.824 2.543 -17.221 1.00 93.25 88 LYS A C 1
ATOM 722 O O . LYS A 1 88 ? 14.576 3.484 -17.482 1.00 93.25 88 LYS A O 1
ATOM 727 N N . ILE A 1 89 ? 13.823 1.896 -16.063 1.00 94.00 89 ILE A N 1
ATOM 728 C CA . ILE A 1 89 ? 14.821 2.109 -15.017 1.00 94.00 89 ILE A CA 1
ATOM 729 C C . ILE A 1 89 ? 15.368 0.767 -14.539 1.00 94.00 89 ILE A C 1
ATOM 731 O O . ILE A 1 89 ? 14.668 -0.243 -14.569 1.00 94.00 89 ILE A O 1
ATOM 735 N N . SER A 1 90 ? 16.621 0.786 -14.096 1.00 90.38 90 SER A N 1
ATOM 736 C CA . SER A 1 90 ? 17.361 -0.401 -13.677 1.00 90.38 90 SER A CA 1
ATOM 737 C C . SER A 1 90 ? 17.804 -0.272 -12.227 1.00 90.38 90 SER A C 1
ATOM 739 O O . SER A 1 90 ? 18.255 0.787 -11.784 1.00 90.38 90 SER A O 1
ATOM 741 N N . PHE A 1 91 ? 17.720 -1.375 -11.504 1.00 90.69 91 PHE A N 1
ATOM 742 C CA . PHE A 1 91 ? 18.216 -1.544 -10.148 1.00 90.69 91 PHE A CA 1
ATOM 743 C C . PHE A 1 91 ? 19.350 -2.551 -10.161 1.00 90.69 91 PHE A C 1
ATOM 745 O O . PHE A 1 91 ? 19.304 -3.556 -10.874 1.00 90.69 91 PHE A O 1
ATOM 752 N N . SER A 1 92 ? 20.366 -2.297 -9.344 1.00 88.19 92 SER A N 1
ATOM 753 C CA . SER A 1 92 ? 21.441 -3.257 -9.133 1.00 88.19 92 SER A CA 1
ATOM 754 C C . SER A 1 92 ? 21.315 -3.921 -7.766 1.00 88.19 92 SER A C 1
ATOM 756 O O . SER A 1 92 ? 20.519 -3.525 -6.906 1.00 88.19 92 SER A O 1
ATOM 758 N N . LYS A 1 93 ? 22.122 -4.958 -7.536 1.00 82.81 93 LYS A N 1
ATOM 759 C CA . LYS A 1 93 ? 22.206 -5.608 -6.226 1.00 82.81 93 LYS A CA 1
ATOM 760 C C . LYS A 1 93 ? 22.493 -4.617 -5.085 1.00 82.81 93 LYS A C 1
ATOM 762 O O . LYS A 1 93 ? 21.953 -4.790 -4.001 1.00 82.81 93 LYS A O 1
ATOM 767 N N . GLU A 1 94 ? 23.287 -3.583 -5.343 1.00 85.56 94 GLU A N 1
ATOM 768 C CA . GLU A 1 94 ? 23.681 -2.567 -4.354 1.00 85.56 94 GLU A CA 1
ATOM 769 C C . GLU A 1 94 ? 22.872 -1.265 -4.499 1.00 85.56 94 GLU A C 1
ATOM 771 O O . GLU A 1 94 ? 22.579 -0.590 -3.516 1.00 85.56 94 GLU A O 1
ATOM 776 N N . GLY A 1 95 ? 22.457 -0.926 -5.721 1.00 87.50 95 GLY A N 1
ATOM 777 C CA . GLY A 1 95 ? 21.650 0.247 -6.042 1.00 87.50 95 GLY A CA 1
ATOM 778 C C . GLY A 1 95 ? 20.160 -0.066 -5.993 1.00 87.50 95 GLY A C 1
ATOM 779 O O . GLY A 1 95 ? 19.559 -0.384 -7.021 1.00 87.50 95 GLY A O 1
ATOM 780 N N . LYS A 1 96 ? 19.570 0.042 -4.797 1.00 89.50 96 LYS A N 1
ATOM 781 C CA . LYS A 1 96 ? 18.144 -0.230 -4.540 1.00 89.50 96 LYS A CA 1
ATOM 782 C C . LYS A 1 96 ? 17.213 0.949 -4.753 1.00 89.50 96 LYS A C 1
ATOM 784 O O . LYS A 1 96 ? 16.008 0.765 -4.669 1.00 89.50 96 LYS A O 1
ATOM 789 N N . GLN A 1 97 ? 17.740 2.136 -5.031 1.00 93.56 97 GLN A N 1
ATOM 790 C CA . GLN A 1 97 ? 16.932 3.342 -5.143 1.00 93.56 97 GLN A CA 1
ATOM 791 C C . GLN A 1 97 ? 17.275 4.123 -6.408 1.00 93.56 97 GLN A C 1
ATOM 793 O O . GLN A 1 97 ? 18.445 4.292 -6.749 1.00 93.56 97 GLN A O 1
ATOM 798 N N . GLN A 1 98 ? 16.239 4.615 -7.081 1.00 95.56 98 GLN A N 1
ATOM 799 C CA . GLN A 1 98 ? 16.328 5.527 -8.216 1.00 95.56 98 GLN A CA 1
ATOM 800 C C . GLN A 1 98 ? 15.571 6.810 -7.885 1.00 95.56 98 GLN A C 1
ATOM 802 O O . GLN A 1 98 ? 14.448 6.755 -7.391 1.00 95.56 98 GLN A O 1
ATOM 807 N N . ILE A 1 99 ? 16.174 7.963 -8.168 1.00 96.06 99 ILE A N 1
ATOM 808 C CA . ILE A 1 99 ? 15.561 9.274 -7.921 1.00 96.06 99 ILE A CA 1
ATOM 809 C C . ILE A 1 99 ? 15.019 9.823 -9.238 1.00 96.06 99 ILE A C 1
ATOM 811 O O . ILE A 1 99 ? 15.717 9.827 -10.256 1.00 96.06 99 ILE A O 1
ATOM 815 N N . LEU A 1 100 ? 13.783 10.314 -9.214 1.00 95.62 100 LEU A N 1
ATOM 816 C CA . LEU A 1 100 ? 13.119 10.929 -10.355 1.00 95.62 100 LEU A CA 1
ATOM 817 C C . LEU A 1 100 ? 12.637 12.338 -10.003 1.00 95.62 100 LEU A C 1
ATOM 819 O O . LEU A 1 100 ? 12.006 12.544 -8.970 1.00 95.62 100 LEU A O 1
ATOM 823 N N . ASP A 1 101 ? 12.917 13.293 -10.888 1.00 94.81 101 ASP A N 1
ATOM 824 C CA . ASP A 1 101 ? 12.342 14.638 -10.836 1.00 94.81 101 ASP A CA 1
ATOM 825 C C . ASP A 1 101 ? 10.884 14.599 -11.317 1.00 94.81 101 ASP A C 1
ATOM 827 O O . ASP A 1 101 ? 10.580 13.985 -12.344 1.00 94.81 101 ASP A O 1
ATOM 831 N N . THR A 1 102 ? 9.984 15.234 -10.569 1.00 94.25 102 THR A N 1
ATOM 832 C CA . THR A 1 102 ? 8.542 15.226 -10.830 1.00 94.25 102 THR A CA 1
ATOM 833 C C . THR A 1 102 ? 7.990 16.557 -11.327 1.00 94.25 102 THR A C 1
ATOM 835 O O . THR A 1 102 ? 6.767 16.689 -11.395 1.00 94.25 102 THR A O 1
ATOM 838 N N . LYS A 1 103 ? 8.832 17.536 -11.688 1.00 90.75 103 LYS A N 1
ATOM 839 C CA . LYS A 1 103 ? 8.421 18.900 -12.071 1.00 90.75 103 LYS A CA 1
ATOM 840 C C . LYS A 1 103 ? 7.303 18.944 -13.122 1.00 90.75 103 LYS A C 1
ATOM 842 O O . LYS A 1 103 ? 6.364 19.714 -12.960 1.00 90.75 103 LYS A O 1
ATOM 847 N N . ASP A 1 104 ? 7.325 18.040 -14.103 1.00 91.62 104 ASP A N 1
ATOM 848 C CA . ASP A 1 104 ? 6.331 17.972 -15.195 1.00 91.62 104 ASP A CA 1
ATOM 849 C C . ASP A 1 104 ? 5.526 16.653 -15.213 1.00 91.62 104 ASP A C 1
ATOM 851 O O . ASP A 1 104 ? 4.835 16.330 -16.181 1.00 91.62 104 ASP A O 1
ATOM 855 N N . ILE A 1 105 ? 5.630 15.860 -14.141 1.00 95.19 105 ILE A N 1
ATOM 856 C CA . ILE A 1 105 ? 4.943 14.575 -13.973 1.00 95.19 105 ILE A CA 1
ATOM 857 C C . ILE A 1 105 ? 3.806 14.707 -12.958 1.00 95.19 105 ILE A C 1
ATOM 859 O O . ILE A 1 10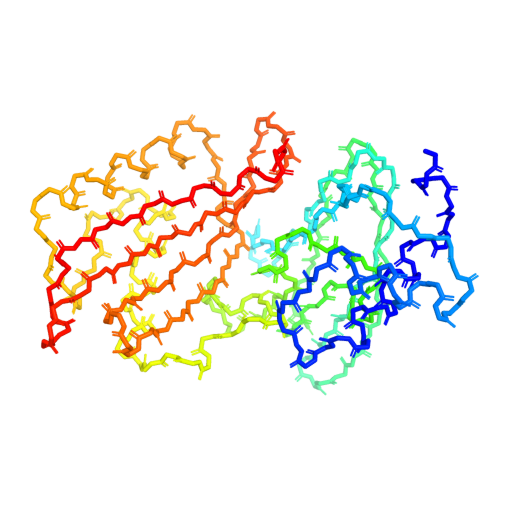5 ? 4.050 14.991 -11.781 1.00 95.19 105 ILE A O 1
ATOM 863 N N . LYS A 1 106 ? 2.569 14.427 -13.381 1.00 94.88 106 LYS A N 1
ATOM 864 C CA . LYS A 1 106 ? 1.409 14.400 -12.477 1.00 94.88 106 LYS A CA 1
ATOM 865 C C . LYS A 1 106 ? 1.152 13.038 -11.852 1.00 94.88 106 LYS A C 1
ATOM 867 O O . LYS A 1 106 ? 0.592 12.972 -10.760 1.00 94.88 106 LYS A O 1
ATOM 872 N N . LYS A 1 107 ? 1.527 11.963 -12.550 1.00 94.94 107 LYS A N 1
ATOM 873 C CA . LYS A 1 107 ? 1.326 10.584 -12.103 1.00 94.94 107 LYS A CA 1
ATOM 874 C C . LYS A 1 107 ? 2.448 9.677 -12.585 1.00 94.94 107 LYS A C 1
ATOM 876 O O . LYS A 1 107 ? 2.895 9.791 -13.725 1.00 94.94 107 LYS A O 1
ATOM 881 N N . ILE A 1 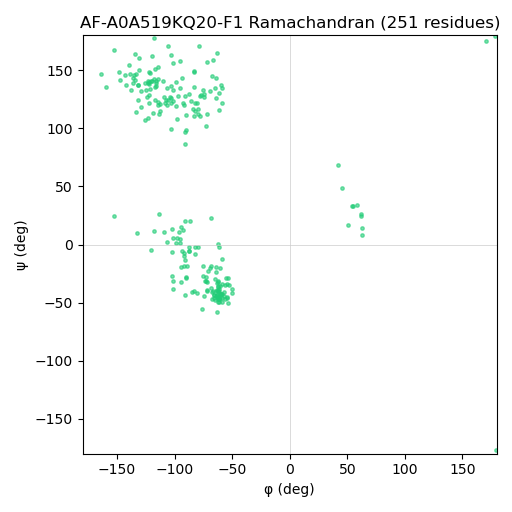108 ? 2.851 8.757 -11.720 1.00 94.88 108 ILE A N 1
ATOM 882 C CA . ILE A 1 108 ? 3.788 7.675 -12.009 1.00 94.88 108 ILE A CA 1
ATOM 883 C C . ILE A 1 108 ? 3.086 6.362 -11.691 1.00 94.88 108 ILE A C 1
ATOM 885 O O . ILE A 1 108 ? 2.372 6.255 -10.694 1.00 94.88 108 ILE A O 1
ATOM 889 N N . THR A 1 109 ? 3.273 5.362 -12.538 1.00 91.56 109 THR A N 1
ATOM 890 C CA . THR A 1 109 ? 2.807 3.999 -12.285 1.00 91.56 109 THR A CA 1
ATOM 891 C C . THR A 1 109 ? 3.938 3.026 -12.564 1.00 91.56 109 THR A C 1
ATOM 893 O O . THR A 1 109 ? 4.491 3.032 -13.666 1.00 91.56 109 THR A O 1
ATOM 896 N N . ILE A 1 110 ? 4.282 2.207 -11.570 1.00 89.62 110 ILE A N 1
ATOM 897 C CA . ILE A 1 110 ? 5.263 1.132 -11.730 1.00 89.62 110 ILE A CA 1
ATOM 898 C C . ILE A 1 110 ? 4.628 -0.003 -12.528 1.00 89.62 110 ILE A C 1
ATOM 900 O O . ILE A 1 110 ? 3.543 -0.483 -12.197 1.00 89.62 110 ILE A O 1
ATOM 904 N N . ASP A 1 111 ? 5.314 -0.408 -13.591 1.00 84.06 111 ASP A N 1
ATOM 905 C CA . ASP A 1 111 ? 4.937 -1.459 -14.524 1.00 84.06 111 ASP A CA 1
ATOM 906 C C . ASP A 1 111 ? 3.448 -1.388 -14.869 1.00 84.06 111 ASP A C 1
ATOM 908 O O . ASP A 1 111 ? 2.652 -2.243 -14.468 1.00 84.06 111 ASP A O 1
ATOM 912 N N . SER A 1 112 ? 3.049 -0.335 -15.598 1.00 75.88 112 SER A N 1
ATOM 913 C CA . SER A 1 112 ? 1.642 -0.070 -15.953 1.00 75.88 112 SER A CA 1
ATOM 914 C C . SER A 1 112 ? 0.961 -1.260 -16.643 1.00 75.88 112 SER A C 1
ATOM 916 O O . SER A 1 112 ? -0.225 -1.502 -16.434 1.00 75.88 112 SER A O 1
ATOM 918 N N . GLU A 1 113 ? 1.750 -2.065 -17.354 1.00 71.06 113 GLU A N 1
ATOM 919 C CA . GLU A 1 113 ? 1.363 -3.308 -18.024 1.00 71.06 113 GLU A CA 1
ATOM 920 C C . GLU A 1 113 ? 1.525 -4.572 -17.160 1.00 71.06 113 GLU A C 1
ATOM 922 O O . GLU A 1 113 ? 1.604 -5.675 -17.698 1.00 71.06 113 GLU A O 1
ATOM 927 N N . PHE A 1 114 ? 1.590 -4.435 -15.835 1.00 64.19 114 PHE A N 1
ATOM 928 C CA . PHE A 1 114 ? 1.655 -5.532 -14.858 1.00 64.19 114 PHE A CA 1
ATOM 929 C C . PHE A 1 114 ? 2.884 -6.435 -14.972 1.00 64.19 114 PHE A C 1
ATOM 931 O O . PHE A 1 114 ? 2.855 -7.580 -14.537 1.00 64.19 114 PHE A O 1
ATOM 938 N N . LYS A 1 115 ? 3.975 -5.912 -15.538 1.00 56.69 115 LYS A N 1
ATOM 939 C CA . LYS A 1 115 ? 5.205 -6.664 -15.804 1.00 56.69 115 LYS A CA 1
ATOM 940 C C . LYS A 1 115 ? 5.910 -7.159 -14.548 1.00 56.69 115 LYS A C 1
ATOM 942 O O . LYS A 1 115 ? 6.621 -8.139 -14.658 1.00 56.69 115 LYS A O 1
ATOM 947 N N . THR A 1 116 ? 5.718 -6.553 -13.379 1.00 57.69 116 THR A N 1
ATOM 948 C CA . THR A 1 116 ? 6.215 -7.103 -12.110 1.00 57.69 116 THR A CA 1
ATOM 949 C C . THR A 1 116 ? 5.064 -7.372 -11.157 1.00 57.69 116 THR A C 1
ATOM 951 O O . THR A 1 116 ? 4.103 -6.601 -11.068 1.00 57.69 116 THR A O 1
ATOM 954 N N . LEU A 1 117 ? 5.153 -8.493 -10.435 1.00 56.53 117 LEU A N 1
ATOM 955 C CA . LEU A 1 117 ? 4.303 -8.686 -9.277 1.00 56.53 117 LEU A CA 1
ATOM 956 C C . LEU A 1 117 ? 4.930 -7.999 -8.084 1.00 56.53 117 LEU A C 1
ATOM 958 O O . LEU A 1 117 ? 5.911 -8.476 -7.532 1.00 56.53 117 LEU A O 1
ATOM 962 N N . GLN A 1 118 ? 4.292 -6.932 -7.651 1.00 61.06 118 GLN A N 1
ATOM 963 C CA . GLN A 1 118 ? 4.562 -6.359 -6.350 1.00 61.06 118 GLN A CA 1
ATOM 964 C C . GLN A 1 118 ? 3.874 -7.213 -5.292 1.00 61.06 118 GLN A C 1
ATOM 966 O O . GLN A 1 118 ? 2.694 -7.517 -5.441 1.00 61.06 118 GLN A O 1
ATOM 971 N N . ILE A 1 119 ? 4.607 -7.640 -4.265 1.00 57.12 119 ILE A N 1
ATOM 972 C CA . ILE A 1 119 ? 4.049 -8.448 -3.167 1.00 57.12 119 ILE A CA 1
ATOM 973 C C . ILE A 1 119 ? 2.972 -7.654 -2.437 1.00 57.12 119 ILE A C 1
ATOM 975 O O . ILE A 1 119 ? 1.921 -8.184 -2.099 1.00 57.12 119 ILE A O 1
ATOM 979 N N . THR A 1 120 ? 3.213 -6.362 -2.242 1.00 57.75 120 THR A N 1
ATOM 980 C CA . THR A 1 120 ? 2.283 -5.528 -1.498 1.00 57.75 120 THR A CA 1
ATOM 981 C C . THR A 1 120 ? 1.171 -5.016 -2.406 1.00 57.75 120 THR A C 1
ATOM 983 O O . THR A 1 120 ? 0.017 -5.024 -2.006 1.00 57.75 120 THR A O 1
ATOM 986 N N . ARG A 1 121 ? 1.468 -4.614 -3.652 1.00 68.50 121 ARG A N 1
ATOM 987 C CA . ARG A 1 121 ? 0.505 -3.973 -4.579 1.00 68.50 121 ARG A CA 1
ATOM 988 C C . ARG A 1 121 ? -0.255 -2.798 -3.965 1.00 68.50 121 ARG A C 1
ATOM 990 O O . ARG A 1 121 ? -1.289 -2.406 -4.502 1.00 68.50 121 ARG A O 1
ATOM 997 N N . LEU A 1 122 ? 0.211 -2.241 -2.851 1.00 74.31 122 LEU A N 1
ATOM 998 C CA . LEU A 1 122 ? -0.478 -1.159 -2.149 1.00 74.31 122 LEU A CA 1
ATOM 999 C C . LEU A 1 122 ? 0.121 0.213 -2.486 1.00 74.31 122 LEU A C 1
ATOM 1001 O O . LEU A 1 122 ? -0.315 1.216 -1.929 1.00 74.31 122 LEU A O 1
ATOM 1005 N N . ASN A 1 123 ? 1.129 0.254 -3.364 1.00 78.06 123 ASN A N 1
ATOM 1006 C CA . ASN A 1 123 ? 2.072 1.365 -3.507 1.00 78.06 123 ASN A CA 1
ATOM 1007 C C . ASN A 1 123 ? 2.677 1.519 -4.925 1.00 78.06 123 ASN A C 1
ATOM 1009 O O . ASN A 1 123 ? 3.759 2.096 -5.079 1.00 78.06 123 ASN A O 1
ATOM 1013 N N . ASP A 1 124 ? 1.991 1.037 -5.969 1.00 83.81 124 ASP A N 1
ATOM 1014 C CA . ASP A 1 124 ? 2.452 1.119 -7.363 1.00 83.81 124 ASP A CA 1
ATOM 1015 C C . ASP A 1 124 ? 2.169 2.457 -8.061 1.00 83.81 124 ASP A C 1
ATOM 1017 O O . ASP A 1 124 ? 2.662 2.683 -9.173 1.00 83.81 124 ASP A O 1
ATOM 1021 N N . ILE A 1 125 ? 1.397 3.349 -7.436 1.00 88.69 125 ILE A N 1
ATOM 1022 C CA . ILE A 1 125 ? 1.042 4.663 -7.977 1.00 88.69 125 ILE A CA 1
ATOM 1023 C C . ILE A 1 125 ? 1.590 5.786 -7.101 1.00 88.69 125 ILE A C 1
ATOM 1025 O O . ILE A 1 125 ? 1.371 5.832 -5.893 1.00 88.69 125 ILE A O 1
ATOM 1029 N N . TRP A 1 126 ? 2.162 6.795 -7.752 1.00 92.56 126 TRP A N 1
ATOM 1030 C CA . TRP A 1 126 ? 2.301 8.130 -7.181 1.00 92.56 126 TRP A CA 1
ATOM 1031 C C . TRP A 1 126 ? 1.483 9.128 -8.000 1.00 92.56 126 TRP A C 1
ATOM 1033 O O . TRP A 1 126 ? 1.510 9.091 -9.229 1.00 92.56 126 TRP A O 1
ATOM 1043 N N . ASN A 1 127 ? 0.769 10.024 -7.321 1.00 91.06 127 ASN A N 1
ATOM 1044 C CA . ASN A 1 127 ? 0.040 11.138 -7.919 1.00 91.06 127 ASN A CA 1
ATOM 1045 C C . ASN A 1 127 ? 0.443 12.414 -7.182 1.00 91.06 127 ASN A C 1
ATOM 1047 O O . ASN A 1 127 ? 0.384 12.447 -5.955 1.00 91.06 127 ASN A O 1
ATOM 1051 N N . ARG A 1 128 ? 0.769 13.473 -7.925 1.00 90.19 128 ARG A N 1
ATOM 1052 C CA . ARG A 1 128 ? 1.204 14.764 -7.369 1.00 90.19 128 ARG A CA 1
ATOM 1053 C C . ARG A 1 128 ? 0.167 15.407 -6.440 1.00 90.19 128 ARG A C 1
ATOM 1055 O O . ARG A 1 128 ? 0.529 16.077 -5.485 1.00 90.19 128 ARG A O 1
ATOM 1062 N N . ASN A 1 129 ? -1.115 15.208 -6.743 1.00 85.19 129 ASN A N 1
ATOM 1063 C CA . ASN A 1 129 ? -2.232 15.848 -6.042 1.00 85.19 129 ASN A CA 1
ATOM 1064 C C . ASN A 1 129 ? -2.936 14.910 -5.045 1.00 85.19 129 ASN A C 1
ATOM 1066 O O . ASN A 1 129 ? -4.047 15.214 -4.620 1.00 85.19 129 ASN A O 1
ATOM 1070 N N . ASP A 1 130 ? -2.340 13.759 -4.718 1.00 82.38 130 ASP A N 1
ATOM 1071 C CA . ASP A 1 130 ? -2.912 12.793 -3.776 1.00 82.38 130 ASP A CA 1
ATOM 1072 C C . ASP A 1 130 ? -1.898 12.478 -2.678 1.00 82.38 130 ASP A C 1
ATOM 1074 O O . ASP A 1 130 ? -0.902 11.786 -2.908 1.00 82.38 130 ASP A O 1
ATOM 1078 N N . ASP A 1 131 ? -2.152 12.989 -1.479 1.00 74.62 131 ASP A N 1
ATOM 1079 C CA . ASP A 1 131 ? -1.317 12.761 -0.301 1.00 74.62 131 ASP A CA 1
ATOM 1080 C C . ASP A 1 131 ? -1.720 11.493 0.470 1.00 74.62 131 ASP A C 1
ATOM 1082 O O . ASP A 1 131 ? -1.030 11.090 1.409 1.00 74.62 131 ASP A O 1
ATOM 1086 N N . ASN A 1 132 ? -2.812 10.831 0.076 1.00 82.19 132 ASN A N 1
ATOM 1087 C CA . ASN A 1 132 ? -3.352 9.716 0.829 1.00 82.19 132 ASN A CA 1
ATOM 1088 C C . ASN A 1 132 ? -2.608 8.420 0.489 1.00 82.19 132 ASN A C 1
ATOM 1090 O O . ASN A 1 132 ? -2.687 7.898 -0.625 1.00 82.19 132 ASN A O 1
ATOM 1094 N N . LEU A 1 133 ? -1.903 7.862 1.477 1.00 84.19 133 LEU A N 1
ATOM 1095 C CA . LEU A 1 133 ? -1.191 6.586 1.340 1.00 84.19 133 LEU A CA 1
ATOM 1096 C C . LEU A 1 133 ? -2.117 5.409 1.008 1.00 84.19 133 LEU A C 1
ATOM 1098 O O . LEU A 1 133 ? -1.652 4.413 0.462 1.00 84.19 133 LEU A O 1
ATOM 1102 N N . LEU A 1 134 ? -3.416 5.536 1.285 1.00 85.06 134 LEU A N 1
ATOM 1103 C CA . LEU A 1 134 ? -4.417 4.512 0.998 1.00 85.06 134 LEU A CA 1
ATOM 1104 C C . LEU A 1 134 ? -4.923 4.530 -0.461 1.00 85.06 134 LEU A C 1
ATOM 1106 O O . LEU A 1 134 ? -5.738 3.692 -0.838 1.00 85.06 134 LEU A O 1
ATOM 1110 N N . ASN A 1 135 ? -4.449 5.476 -1.283 1.00 81.62 135 ASN A N 1
ATOM 1111 C CA . ASN A 1 135 ? -4.768 5.607 -2.713 1.00 81.62 135 ASN A CA 1
ATOM 1112 C C . ASN A 1 135 ? -3.546 5.361 -3.617 1.00 81.62 135 ASN A C 1
ATOM 1114 O O . ASN A 1 135 ? -3.452 5.879 -4.733 1.00 81.62 135 ASN A O 1
ATOM 1118 N N . LYS A 1 136 ? -2.572 4.584 -3.139 1.00 81.62 136 LYS A N 1
ATOM 1119 C CA . LYS A 1 136 ? -1.315 4.330 -3.861 1.00 81.62 136 LYS A CA 1
ATOM 1120 C C . LYS A 1 136 ? -1.330 3.027 -4.662 1.00 81.62 136 LYS A C 1
ATOM 1122 O O . LYS A 1 136 ? -0.297 2.639 -5.190 1.00 81.62 136 LYS A O 1
ATOM 1127 N N . SER A 1 137 ? -2.493 2.390 -4.804 1.00 78.69 137 SER A N 1
ATOM 1128 C CA . SER A 1 137 ? -2.665 1.130 -5.527 1.00 78.69 137 SER A CA 1
ATOM 1129 C C . SER A 1 137 ? -3.596 1.255 -6.730 1.00 78.69 137 SER A C 1
ATOM 1131 O O . SER A 1 137 ? -4.643 1.901 -6.660 1.00 78.69 137 SER A O 1
ATOM 1133 N N . ARG A 1 138 ? -3.266 0.557 -7.822 1.00 75.69 138 ARG A N 1
ATOM 1134 C CA . ARG A 1 138 ? -4.201 0.295 -8.934 1.00 75.69 138 ARG A CA 1
ATOM 1135 C C . ARG A 1 138 ? -5.318 -0.697 -8.592 1.00 75.69 138 ARG A C 1
ATOM 1137 O O . ARG A 1 138 ? -6.326 -0.703 -9.293 1.00 75.69 138 ARG A O 1
ATOM 1144 N N . TYR A 1 139 ? -5.129 -1.553 -7.590 1.00 64.75 139 TYR A N 1
ATOM 1145 C CA . TYR A 1 139 ? -5.994 -2.711 -7.311 1.00 64.75 139 TYR A CA 1
ATOM 1146 C C . TYR A 1 139 ? -6.953 -2.488 -6.152 1.00 64.75 139 TYR A C 1
ATOM 1148 O O . TYR A 1 139 ? -8.009 -3.112 -6.080 1.00 64.75 139 TYR A O 1
ATOM 1156 N N . SER A 1 140 ? -6.565 -1.619 -5.229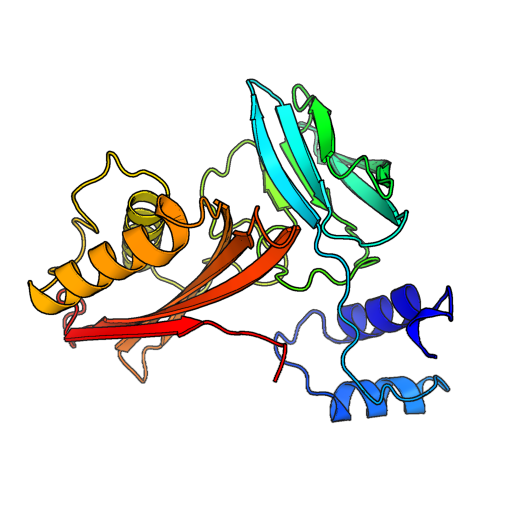 1.00 61.41 140 SER A N 1
ATOM 1157 C CA . SER A 1 140 ? -7.307 -1.344 -4.013 1.00 61.41 140 SER A CA 1
ATOM 1158 C C . SER A 1 140 ? -7.385 0.163 -3.826 1.00 61.41 140 SER A C 1
ATOM 1160 O O . SER A 1 140 ? -6.371 0.825 -3.635 1.00 61.41 140 SER A O 1
ATOM 1162 N N . GLY A 1 141 ? -8.589 0.717 -3.906 1.00 56.00 141 GLY A N 1
ATOM 1163 C CA . GLY A 1 141 ? -8.833 2.127 -3.628 1.00 56.00 141 GLY A CA 1
ATOM 1164 C C . GLY A 1 141 ? -9.804 2.295 -2.469 1.00 56.00 141 GLY A C 1
ATOM 1165 O O . GLY A 1 141 ? -10.593 1.402 -2.173 1.00 56.00 141 GLY A O 1
ATOM 1166 N N . ILE A 1 142 ? -9.822 3.492 -1.885 1.00 54.44 142 ILE A N 1
ATOM 1167 C CA . ILE A 1 142 ? -10.789 3.940 -0.859 1.00 54.44 142 ILE A CA 1
ATOM 1168 C C . ILE A 1 142 ? -12.247 3.937 -1.377 1.00 54.44 142 ILE A C 1
ATOM 1170 O O . ILE A 1 142 ? -13.183 4.219 -0.635 1.00 54.44 142 ILE A O 1
ATOM 1174 N N . GLN A 1 143 ? -12.482 3.586 -2.646 1.00 50.41 143 GLN A N 1
ATOM 1175 C CA . GLN A 1 143 ? -13.780 3.685 -3.324 1.00 50.41 143 GLN A CA 1
ATOM 1176 C C . GLN A 1 143 ? -14.913 2.878 -2.656 1.00 50.41 143 GLN A C 1
ATOM 1178 O O . GLN A 1 143 ? -16.079 3.119 -2.961 1.00 50.41 143 GLN A O 1
ATOM 1183 N N . GLU A 1 144 ? -14.606 1.986 -1.708 1.00 55.03 144 GLU A N 1
ATOM 1184 C CA . GLU A 1 144 ? -15.597 1.210 -0.952 1.00 55.03 144 GLU A CA 1
ATOM 1185 C C . GLU A 1 144 ? -15.896 1.728 0.470 1.00 55.03 144 GLU A C 1
ATOM 1187 O O . GLU A 1 144 ? -16.661 1.089 1.201 1.00 55.03 144 GLU A O 1
ATOM 1192 N N . ILE A 1 145 ? -15.350 2.879 0.888 1.00 72.81 145 ILE A N 1
ATOM 1193 C CA . ILE A 1 145 ? -15.621 3.445 2.222 1.00 72.81 145 ILE A CA 1
ATOM 1194 C C . ILE A 1 145 ? -16.221 4.855 2.165 1.00 72.81 145 ILE A C 1
ATOM 1196 O O . ILE A 1 145 ? -15.984 5.635 1.248 1.00 72.81 145 ILE A O 1
ATOM 1200 N N . THR A 1 146 ? -17.076 5.170 3.142 1.00 80.38 146 THR A N 1
ATOM 1201 C CA . THR A 1 146 ? -17.710 6.493 3.264 1.00 80.38 146 THR A CA 1
ATOM 1202 C C . THR A 1 146 ? -16.663 7.570 3.583 1.00 80.38 146 THR A C 1
ATOM 1204 O O . THR A 1 146 ? -15.611 7.232 4.130 1.00 80.38 146 THR A O 1
ATOM 1207 N N . PRO A 1 147 ? -16.940 8.867 3.322 1.00 85.00 147 PRO A N 1
ATOM 1208 C CA . PRO A 1 147 ? -16.029 9.958 3.690 1.00 85.00 147 PRO A CA 1
ATOM 1209 C C . PRO A 1 147 ? -15.570 9.899 5.155 1.00 85.00 147 PRO A C 1
ATOM 1211 O O . PRO A 1 147 ? -14.385 10.010 5.433 1.00 85.00 147 PRO A O 1
ATOM 1214 N N . GLU A 1 148 ? -16.492 9.587 6.068 1.00 87.88 148 GLU A N 1
ATOM 1215 C CA . GLU A 1 148 ? -16.219 9.361 7.495 1.00 87.88 148 GLU A CA 1
ATOM 1216 C C . GLU A 1 148 ? -15.127 8.302 7.733 1.00 87.88 148 GLU A C 1
ATOM 1218 O O . GLU A 1 148 ? -14.153 8.544 8.442 1.00 87.88 148 GLU A O 1
ATOM 1223 N N . PHE A 1 149 ? -15.242 7.124 7.114 1.00 89.38 149 PHE A N 1
ATOM 1224 C CA . PHE A 1 149 ? -14.244 6.065 7.277 1.00 89.38 149 PHE A CA 1
ATOM 1225 C C . PHE A 1 149 ? -12.936 6.372 6.557 1.00 89.38 149 PHE A C 1
ATOM 1227 O O . PHE A 1 149 ? -11.882 5.919 7.005 1.00 89.38 149 PHE A O 1
ATOM 1234 N N . SER A 1 150 ? -12.982 7.149 5.476 1.00 87.56 150 SER A N 1
ATOM 1235 C CA . SER A 1 150 ? -11.775 7.658 4.828 1.00 87.56 150 SER A CA 1
ATOM 1236 C C . SER A 1 150 ? -10.994 8.577 5.767 1.00 87.56 150 SER A C 1
ATOM 1238 O O . SER A 1 150 ? -9.776 8.448 5.854 1.00 87.56 150 SER A O 1
ATOM 1240 N N . GLU A 1 151 ? -11.674 9.469 6.490 1.00 89.56 151 GLU A N 1
ATOM 1241 C CA . GLU A 1 151 ? -11.043 10.358 7.472 1.00 89.56 151 GLU A CA 1
ATOM 1242 C C . GLU A 1 151 ? -10.466 9.574 8.654 1.00 89.56 151 GLU A C 1
ATOM 1244 O O . GLU A 1 151 ? -9.301 9.757 8.990 1.00 89.56 151 GLU A O 1
ATOM 1249 N N . ILE A 1 152 ? -11.225 8.626 9.218 1.00 92.69 152 ILE A N 1
ATOM 1250 C CA . ILE A 1 152 ? -10.732 7.745 10.292 1.00 92.69 152 ILE A CA 1
ATOM 1251 C C . ILE A 1 152 ? -9.481 6.979 9.841 1.00 92.69 152 ILE A C 1
ATOM 1253 O O . ILE A 1 152 ? -8.506 6.882 10.584 1.00 92.69 152 ILE A O 1
ATOM 1257 N N . SER A 1 153 ? -9.496 6.436 8.621 1.00 92.19 153 SER A N 1
ATOM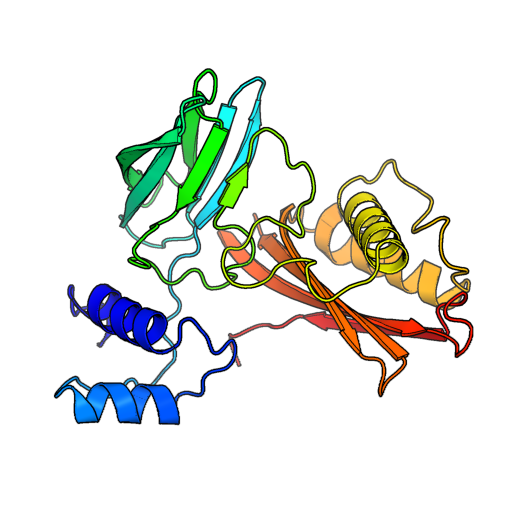 1258 C CA . SER A 1 153 ? -8.359 5.677 8.095 1.00 92.19 153 SER A CA 1
ATOM 1259 C C . SER A 1 153 ? -7.138 6.571 7.873 1.00 92.19 153 SER A C 1
ATOM 1261 O O . SER A 1 153 ? -6.028 6.154 8.197 1.00 92.19 153 SER A O 1
ATOM 1263 N N . LYS A 1 154 ? -7.334 7.802 7.374 1.00 90.62 154 LYS A N 1
ATOM 1264 C CA . LYS A 1 154 ? -6.258 8.791 7.210 1.00 90.62 154 LYS A CA 1
ATOM 1265 C C . LYS A 1 154 ? -5.648 9.173 8.560 1.00 90.62 154 LYS A C 1
ATOM 1267 O O . LYS A 1 154 ? -4.438 9.054 8.704 1.00 90.62 154 LYS A O 1
ATOM 1272 N N . ASP A 1 155 ? -6.473 9.516 9.551 1.00 93.62 155 ASP A N 1
ATOM 1273 C CA . ASP A 1 155 ? -6.014 9.866 10.903 1.00 93.62 155 ASP A CA 1
ATOM 1274 C C . ASP A 1 155 ? -5.124 8.762 11.504 1.00 93.62 155 ASP A C 1
ATOM 1276 O O . ASP A 1 155 ? -4.040 9.032 12.022 1.00 93.62 155 ASP A O 1
ATOM 1280 N N . ILE A 1 156 ? -5.556 7.500 11.388 1.00 94.75 156 ILE A N 1
ATOM 1281 C CA . ILE A 1 156 ? -4.805 6.349 11.907 1.00 94.75 156 ILE A CA 1
ATOM 1282 C C . ILE A 1 156 ? -3.470 6.193 11.177 1.00 94.75 156 ILE A C 1
ATOM 1284 O O . ILE A 1 156 ? -2.447 5.960 11.820 1.00 94.75 156 ILE A O 1
ATOM 1288 N N . VAL A 1 157 ? -3.456 6.309 9.848 1.00 92.75 157 VAL A N 1
ATOM 1289 C CA . VAL A 1 157 ? -2.217 6.215 9.063 1.00 92.75 157 VAL A CA 1
ATOM 1290 C C . VAL A 1 157 ? -1.252 7.339 9.427 1.00 92.75 157 VAL A C 1
ATOM 1292 O O . VAL A 1 157 ? -0.066 7.073 9.629 1.00 92.75 157 VAL A O 1
ATOM 1295 N N . ASP A 1 158 ? -1.751 8.564 9.575 1.00 92.31 158 ASP A N 1
ATOM 1296 C CA . ASP A 1 158 ? -0.951 9.719 9.974 1.00 92.31 158 ASP A CA 1
ATOM 1297 C C . ASP A 1 158 ? -0.365 9.516 11.379 1.00 92.31 158 ASP A C 1
ATOM 1299 O O . ASP A 1 158 ? 0.843 9.674 11.569 1.00 92.31 158 ASP A O 1
ATOM 1303 N N . PHE A 1 159 ? -1.171 9.045 12.340 1.00 94.38 159 PHE A N 1
ATOM 1304 C CA . PHE A 1 159 ? -0.706 8.680 13.682 1.00 94.38 159 PHE A CA 1
ATOM 1305 C C . PHE A 1 159 ? 0.402 7.620 13.659 1.00 94.38 159 PHE A C 1
ATOM 1307 O O . PHE A 1 159 ? 1.354 7.705 14.440 1.00 94.38 159 PHE A O 1
ATOM 1314 N N . LEU A 1 160 ? 0.290 6.604 12.798 1.00 93.00 160 LEU A N 1
ATOM 1315 C CA . LEU A 1 160 ? 1.296 5.545 12.683 1.00 93.00 160 LEU A CA 1
ATOM 1316 C C . LEU A 1 160 ? 2.587 6.033 12.015 1.00 93.00 160 LEU A C 1
ATOM 1318 O O . LEU A 1 160 ? 3.662 5.541 12.357 1.00 93.00 160 LEU A O 1
ATOM 1322 N N . LYS A 1 161 ? 2.491 6.992 11.089 1.00 88.31 161 LYS A N 1
ATOM 1323 C CA . LYS A 1 161 ? 3.617 7.524 10.311 1.00 88.31 161 LYS A CA 1
ATOM 1324 C C . LYS A 1 161 ? 4.404 8.604 11.055 1.00 88.31 161 LYS A C 1
ATOM 1326 O O . LYS A 1 161 ? 5.630 8.626 10.955 1.00 88.31 161 LYS A O 1
ATOM 1331 N N . ASP A 1 162 ? 3.728 9.498 11.774 1.00 88.38 162 ASP A N 1
ATOM 1332 C CA . ASP A 1 162 ? 4.350 10.641 12.450 1.00 88.38 162 ASP A CA 1
ATOM 1333 C C . ASP A 1 162 ? 4.277 10.501 13.975 1.00 88.38 162 ASP A C 1
ATOM 1335 O O . ASP A 1 162 ? 3.214 10.546 14.596 1.00 88.38 162 ASP A O 1
ATOM 1339 N N . MET A 1 163 ? 5.448 10.377 14.603 1.00 86.62 163 MET A N 1
ATOM 1340 C CA . MET A 1 163 ? 5.562 10.218 16.055 1.00 86.62 163 MET A CA 1
ATOM 1341 C C . MET A 1 163 ? 5.155 11.473 16.836 1.00 86.62 163 MET A C 1
ATOM 1343 O O . MET A 1 163 ? 4.864 11.369 18.030 1.00 86.62 163 MET A O 1
ATOM 1347 N N . ASN A 1 164 ? 5.111 12.640 16.187 1.00 89.88 164 ASN A N 1
ATOM 1348 C CA . ASN A 1 164 ? 4.656 13.885 16.806 1.00 89.88 164 ASN A CA 1
ATOM 1349 C C . ASN A 1 164 ? 3.130 13.934 16.957 1.00 89.88 164 ASN A C 1
ATOM 1351 O O . ASN A 1 164 ? 2.615 14.708 17.765 1.00 89.88 164 ASN A O 1
ATOM 1355 N N . ILE A 1 165 ? 2.400 13.102 16.209 1.00 91.62 165 ILE A N 1
ATOM 1356 C CA . ILE A 1 165 ? 0.948 12.995 16.318 1.00 91.62 165 ILE A CA 1
ATOM 1357 C C . ILE A 1 165 ? 0.617 12.121 17.532 1.00 91.62 165 ILE A C 1
ATOM 1359 O O . ILE A 1 165 ? 0.976 10.943 17.606 1.00 91.62 165 ILE A O 1
ATOM 1363 N N . LEU A 1 166 ? -0.047 12.717 18.523 1.00 89.81 166 LEU A N 1
ATOM 1364 C CA . LEU A 1 166 ? -0.411 12.047 19.778 1.00 89.81 166 LEU A CA 1
ATOM 1365 C C . LEU A 1 166 ? -1.828 11.467 19.753 1.00 89.81 166 LEU A C 1
ATOM 1367 O O . LEU A 1 166 ? -2.083 10.439 20.382 1.00 89.81 166 LEU A O 1
ATOM 1371 N N . ASP A 1 167 ? -2.735 12.123 19.032 1.00 92.06 167 ASP A N 1
ATOM 1372 C CA . ASP A 1 167 ? -4.124 11.697 18.896 1.00 92.06 167 ASP A CA 1
ATOM 1373 C C . ASP A 1 167 ? -4.258 10.722 17.723 1.00 92.06 167 ASP A C 1
ATOM 1375 O O . ASP A 1 167 ? -3.804 11.014 16.623 1.00 92.06 167 ASP A O 1
ATOM 1379 N N . ILE A 1 168 ? -4.890 9.568 17.955 1.00 94.50 168 ILE A N 1
ATOM 1380 C CA . ILE A 1 168 ? -5.037 8.518 16.930 1.00 94.50 168 ILE A CA 1
ATOM 1381 C C . ILE A 1 168 ? -6.090 8.899 15.887 1.00 94.50 168 ILE A C 1
ATOM 1383 O O . ILE A 1 168 ? -5.891 8.682 14.702 1.00 94.50 168 ILE A O 1
ATOM 1387 N N . SER A 1 169 ? -7.235 9.420 16.328 1.00 94.06 169 SER A N 1
ATOM 1388 C CA . SER A 1 169 ? -8.274 9.978 15.463 1.00 94.06 169 SER A CA 1
ATOM 1389 C C . SER A 1 169 ? -9.226 10.822 16.299 1.00 94.06 169 SER A C 1
ATOM 1391 O O . SER A 1 169 ? -9.493 10.506 17.459 1.00 94.06 169 SER A O 1
ATOM 1393 N N . LYS A 1 170 ? -9.751 11.894 15.703 1.00 91.12 170 LYS A N 1
ATOM 1394 C CA . LYS A 1 170 ? -10.787 12.742 16.319 1.00 91.12 170 LYS A CA 1
ATOM 1395 C C . LYS A 1 170 ? -12.202 12.282 15.970 1.00 91.12 170 LYS A C 1
ATOM 1397 O O . LYS A 1 170 ? -13.162 12.724 16.595 1.00 91.12 170 LYS A O 1
ATOM 1402 N N . ASN A 1 171 ? -12.316 11.398 14.984 1.00 91.88 171 ASN A N 1
ATOM 1403 C CA . ASN A 1 171 ? -13.578 10.963 14.399 1.00 91.88 171 ASN A CA 1
ATOM 1404 C C . ASN A 1 171 ? -14.155 9.714 15.081 1.00 91.88 171 ASN A C 1
ATOM 1406 O O . ASN A 1 171 ? -15.312 9.368 14.855 1.00 91.88 171 ASN A O 1
ATOM 1410 N N . ILE A 1 172 ? -13.379 9.063 15.954 1.00 94.38 172 ILE A N 1
ATOM 1411 C CA . ILE A 1 172 ? -13.821 7.925 16.764 1.00 94.38 172 ILE A CA 1
ATOM 1412 C C . ILE A 1 172 ? -13.358 8.050 18.213 1.00 94.38 172 ILE A C 1
ATOM 1414 O O . ILE A 1 172 ? -12.266 8.523 18.516 1.00 94.38 172 ILE A O 1
ATOM 1418 N N . ILE A 1 173 ? -14.190 7.558 19.124 1.00 95.50 173 ILE A N 1
ATOM 1419 C CA . ILE A 1 173 ? -13.859 7.364 20.530 1.00 95.50 173 ILE A CA 1
ATOM 1420 C C . ILE A 1 173 ? -13.062 6.065 20.643 1.00 95.50 173 ILE A C 1
ATOM 1422 O O . ILE A 1 173 ? -13.550 4.99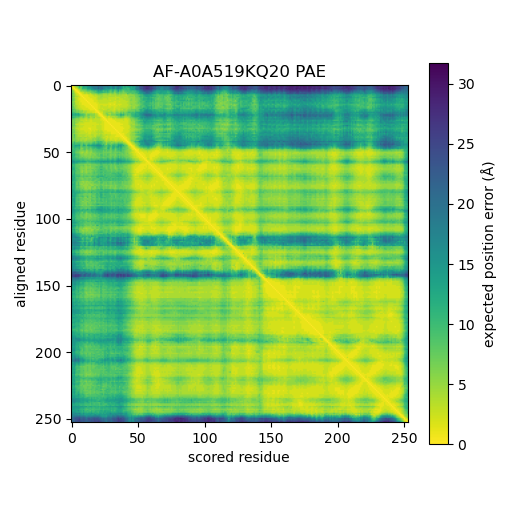1 20.285 1.00 95.50 173 ILE A O 1
ATOM 1426 N N . ILE A 1 174 ? -11.845 6.157 21.167 1.00 95.50 174 ILE A N 1
ATOM 1427 C CA . ILE A 1 174 ? -10.949 5.018 21.373 1.00 95.50 174 ILE A CA 1
ATOM 1428 C C . ILE A 1 174 ? -10.751 4.843 22.875 1.00 95.50 174 ILE A C 1
ATOM 1430 O O . ILE A 1 174 ? -10.339 5.776 23.562 1.00 95.50 174 ILE A O 1
ATOM 1434 N N . GLN A 1 175 ? -11.074 3.658 23.388 1.00 92.62 175 GLN A N 1
ATOM 1435 C CA . GLN A 1 175 ? -10.905 3.349 24.806 1.00 92.62 175 GLN A CA 1
ATOM 1436 C C . GLN A 1 175 ? -9.419 3.188 25.155 1.00 92.62 175 GLN A C 1
ATOM 1438 O O . GLN A 1 175 ? -8.591 2.890 24.296 1.00 92.62 175 GLN A O 1
ATOM 1443 N N . GLU A 1 176 ? -9.074 3.369 26.433 1.00 92.69 176 GLU A N 1
ATOM 1444 C CA . GLU A 1 176 ? -7.677 3.378 26.897 1.00 92.69 176 GLU A CA 1
ATOM 1445 C C . GLU A 1 176 ? -6.906 2.103 26.544 1.00 92.69 176 GLU A C 1
ATOM 1447 O O . GLU A 1 176 ? -5.722 2.167 26.214 1.00 92.69 176 GLU A O 1
ATOM 1452 N N . LYS A 1 177 ? -7.581 0.950 26.554 1.00 93.81 177 LYS A N 1
ATOM 1453 C CA . LYS A 1 177 ? -6.970 -0.317 26.160 1.00 93.81 177 LYS A CA 1
ATOM 1454 C C . LYS A 1 177 ? -6.550 -0.290 24.687 1.00 93.81 177 LYS A C 1
ATOM 1456 O O . LYS A 1 177 ? -5.369 -0.437 24.396 1.00 93.81 177 LYS A O 1
ATOM 1461 N N . GLU A 1 178 ? -7.480 -0.041 23.767 1.00 94.56 178 GLU A N 1
ATOM 1462 C CA . GLU A 1 178 ? -7.197 0.005 22.328 1.00 94.56 178 GLU A CA 1
ATOM 1463 C C . GLU A 1 178 ? -6.225 1.141 21.972 1.00 94.56 178 GLU A C 1
ATOM 1465 O O . GLU A 1 178 ? -5.389 0.989 21.082 1.00 94.56 178 GLU A O 1
ATOM 1470 N N . LYS A 1 179 ? -6.274 2.266 22.696 1.00 94.25 179 LYS A N 1
ATOM 1471 C CA . LYS A 1 179 ? -5.291 3.350 22.574 1.00 94.25 179 LYS A CA 1
ATOM 1472 C C . LYS A 1 179 ? -3.886 2.869 22.939 1.00 94.25 179 LYS A C 1
ATOM 1474 O O . LYS A 1 179 ? -2.931 3.150 22.215 1.00 94.25 179 LYS A O 1
ATOM 1479 N N . SER A 1 180 ? -3.755 2.133 24.042 1.00 94.12 180 SER A N 1
ATOM 1480 C CA . SER A 1 180 ? -2.488 1.528 24.458 1.00 94.12 180 SER A CA 1
ATOM 1481 C C . SER A 1 180 ? -1.988 0.501 23.438 1.00 94.12 180 SER A C 1
ATOM 1483 O O . SER A 1 180 ? -0.792 0.500 23.132 1.00 94.12 180 SER A O 1
ATOM 1485 N N . ASP A 1 181 ? -2.883 -0.300 22.855 1.00 93.94 181 ASP A N 1
ATOM 1486 C CA . ASP A 1 181 ? -2.551 -1.268 21.805 1.00 93.94 181 ASP A CA 1
ATOM 1487 C C . ASP A 1 181 ? -2.006 -0.566 20.545 1.00 93.94 181 ASP A C 1
ATOM 1489 O O . ASP A 1 181 ? -0.943 -0.941 20.047 1.00 93.94 181 ASP A O 1
ATOM 1493 N N . PHE A 1 182 ? -2.652 0.513 20.079 1.00 94.25 182 PHE A N 1
ATOM 1494 C CA . PHE A 1 182 ? -2.155 1.333 18.963 1.00 94.25 182 PHE A CA 1
ATOM 1495 C C . PHE A 1 182 ? -0.770 1.923 19.231 1.00 94.25 182 PHE A C 1
ATOM 1497 O O . PHE A 1 182 ? 0.109 1.860 18.370 1.00 94.25 182 PHE A O 1
ATOM 1504 N N . ILE A 1 183 ? -0.558 2.495 20.421 1.00 93.62 183 ILE A N 1
ATOM 1505 C CA . ILE A 1 183 ? 0.739 3.067 20.801 1.00 93.62 183 ILE A CA 1
ATOM 1506 C C . ILE A 1 183 ? 1.804 1.970 20.811 1.00 93.62 183 ILE A C 1
ATOM 1508 O O . ILE A 1 183 ? 2.879 2.160 20.250 1.00 93.62 183 ILE A O 1
ATOM 1512 N N . THR A 1 184 ? 1.509 0.820 21.416 1.00 93.69 184 THR A N 1
ATOM 1513 C CA . THR A 1 184 ? 2.442 -0.311 21.505 1.00 93.69 184 THR A CA 1
ATOM 1514 C C . THR A 1 184 ? 2.822 -0.817 20.119 1.00 93.69 184 THR A C 1
ATOM 1516 O O . THR A 1 184 ? 4.008 -0.978 19.829 1.00 93.69 184 THR A O 1
ATOM 1519 N N . PHE A 1 185 ? 1.835 -0.982 19.239 1.00 92.50 185 PHE A N 1
ATOM 1520 C CA . PHE A 1 185 ? 2.046 -1.365 17.850 1.00 92.50 185 PHE A CA 1
ATOM 1521 C C . PHE A 1 185 ? 2.931 -0.362 17.099 1.00 92.50 185 PHE A C 1
ATOM 1523 O O . PHE A 1 185 ? 3.939 -0.752 16.509 1.00 92.50 185 PHE A O 1
ATOM 1530 N N . ARG A 1 186 ? 2.623 0.940 17.194 1.00 93.12 186 ARG A N 1
ATOM 1531 C CA . ARG A 1 186 ? 3.416 2.004 16.562 1.00 93.12 186 ARG A CA 1
ATOM 1532 C C . ARG A 1 186 ? 4.881 1.966 16.999 1.00 93.12 186 ARG A C 1
ATOM 1534 O O . ARG A 1 186 ? 5.781 2.019 16.161 1.00 93.12 186 ARG A O 1
ATOM 1541 N N . LYS A 1 187 ? 5.119 1.832 18.307 1.00 90.81 187 LYS A N 1
ATOM 1542 C CA . LYS A 1 187 ? 6.472 1.769 18.879 1.00 90.81 187 LYS A CA 1
ATOM 1543 C C . LYS A 1 187 ? 7.234 0.518 18.444 1.00 90.81 187 LYS A C 1
ATOM 1545 O O . LYS A 1 187 ? 8.420 0.587 18.119 1.00 90.81 187 LYS A O 1
ATOM 1550 N N . GLY A 1 188 ? 6.566 -0.633 18.455 1.00 87.94 188 GLY A N 1
ATOM 1551 C CA . GLY A 1 188 ? 7.179 -1.911 18.106 1.00 87.94 188 GLY A CA 1
ATOM 1552 C C . GLY A 1 188 ? 7.564 -1.991 16.631 1.00 87.94 188 GLY A C 1
ATOM 1553 O O . GLY A 1 188 ? 8.684 -2.389 16.311 1.00 87.94 188 GLY A O 1
ATOM 1554 N N . LEU A 1 189 ? 6.654 -1.590 15.740 1.00 84.31 189 LEU A N 1
ATOM 1555 C CA . LEU A 1 189 ? 6.825 -1.802 14.307 1.00 84.31 189 LEU A CA 1
ATOM 1556 C C . LEU A 1 189 ? 7.518 -0.633 13.602 1.00 84.31 189 LEU A C 1
ATOM 1558 O O . LEU A 1 189 ? 8.415 -0.865 12.800 1.00 84.31 189 LEU A O 1
ATOM 1562 N N . PHE A 1 190 ? 7.159 0.614 13.911 1.00 83.81 190 PHE A N 1
ATOM 1563 C CA . PHE A 1 190 ? 7.650 1.775 13.158 1.00 83.81 190 PHE A CA 1
ATOM 1564 C C . PHE A 1 190 ? 8.776 2.521 13.877 1.00 83.81 190 PHE A C 1
ATOM 1566 O O . PHE A 1 190 ? 9.750 2.904 13.236 1.00 83.81 190 PHE A O 1
ATOM 1573 N N . GLU A 1 191 ? 8.716 2.668 15.203 1.00 79.94 191 GLU A N 1
ATOM 1574 C CA . GLU A 1 191 ? 9.776 3.363 15.953 1.00 79.94 191 GLU A CA 1
ATOM 1575 C C . GLU A 1 191 ? 11.026 2.486 16.121 1.00 79.94 191 GLU A C 1
ATOM 1577 O O . GLU A 1 191 ? 12.125 2.867 15.718 1.00 79.94 191 GLU A O 1
ATOM 1582 N N . SER A 1 192 ? 10.862 1.282 16.678 1.00 78.19 192 SER A N 1
ATOM 1583 C CA . SER A 1 192 ? 11.993 0.422 17.056 1.00 78.19 192 SER A CA 1
ATOM 1584 C C . SER A 1 192 ? 12.714 -0.172 15.846 1.00 78.19 192 SER A C 1
ATOM 1586 O O . SER A 1 192 ? 13.942 -0.234 15.829 1.00 78.19 192 SER A O 1
ATOM 1588 N N . LYS A 1 193 ? 11.959 -0.594 14.823 1.00 80.12 193 LYS A N 1
ATOM 1589 C CA . LYS A 1 193 ? 12.510 -1.196 13.596 1.00 80.12 193 LYS A CA 1
ATOM 1590 C C . LYS A 1 193 ? 12.776 -0.181 12.480 1.00 80.12 193 LYS A C 1
ATOM 1592 O O . LYS A 1 193 ? 13.391 -0.533 11.480 1.00 80.12 193 LYS A O 1
ATOM 1597 N N . LYS A 1 194 ? 12.352 1.080 12.656 1.00 81.69 194 LYS A N 1
ATOM 1598 C CA . LYS A 1 194 ? 12.430 2.145 11.636 1.00 81.69 194 LYS A CA 1
ATOM 1599 C C . LYS A 1 194 ? 11.750 1.765 10.316 1.00 81.69 194 LYS A C 1
ATOM 1601 O O . LYS A 1 194 ? 12.187 2.177 9.240 1.00 81.69 194 LYS A O 1
ATOM 1606 N N . ASN A 1 195 ? 10.682 0.976 10.400 1.00 88.69 195 ASN A N 1
ATOM 1607 C CA . ASN A 1 195 ? 9.914 0.584 9.228 1.00 88.69 195 ASN A CA 1
ATOM 1608 C C . ASN A 1 195 ? 9.194 1.803 8.649 1.00 88.69 195 ASN A C 1
ATOM 1610 O O . ASN A 1 195 ? 8.731 2.677 9.384 1.00 88.69 195 ASN A O 1
ATOM 1614 N N . LYS A 1 196 ? 9.078 1.855 7.324 1.00 87.81 196 LYS A N 1
ATOM 1615 C CA . LYS A 1 196 ? 8.402 2.949 6.621 1.00 87.81 196 LYS A CA 1
ATOM 1616 C C . LYS A 1 196 ? 7.128 2.453 5.966 1.00 87.81 196 LYS A C 1
ATOM 1618 O O . LYS A 1 196 ? 7.201 1.592 5.096 1.00 87.81 196 LYS A O 1
ATOM 1623 N N . ILE A 1 197 ? 5.984 3.030 6.323 1.00 89.81 197 ILE A N 1
ATOM 1624 C CA . ILE A 1 197 ? 4.738 2.801 5.581 1.00 89.81 197 ILE A CA 1
ATOM 1625 C C . ILE A 1 197 ? 4.925 3.351 4.168 1.00 89.81 197 ILE A C 1
ATOM 1627 O O . ILE A 1 197 ? 5.300 4.513 4.000 1.00 89.81 197 ILE A O 1
ATOM 1631 N N . ASN A 1 198 ? 4.677 2.517 3.164 1.00 86.44 198 ASN A N 1
ATOM 1632 C CA . ASN A 1 198 ? 4.856 2.877 1.759 1.00 86.44 198 ASN A CA 1
ATOM 1633 C C . ASN A 1 198 ? 3.562 2.761 0.937 1.00 86.44 198 ASN A C 1
ATOM 1635 O O . ASN A 1 198 ? 3.554 3.189 -0.210 1.00 86.44 198 ASN A O 1
ATOM 1639 N N . GLY A 1 199 ? 2.468 2.266 1.520 1.00 87.44 199 GLY A N 1
ATOM 1640 C CA . GLY A 1 199 ? 1.153 2.216 0.885 1.00 87.44 199 GLY A CA 1
ATOM 1641 C C . GLY A 1 199 ? 0.100 1.555 1.763 1.00 87.44 199 GLY A C 1
ATOM 1642 O O . GLY A 1 199 ? 0.380 1.116 2.881 1.00 87.44 199 GLY A O 1
ATOM 1643 N N . GLY A 1 200 ? -1.127 1.491 1.261 1.00 87.38 200 GLY A N 1
ATOM 1644 C CA . GLY A 1 200 ? -2.214 0.799 1.933 1.00 87.38 200 GLY A CA 1
ATOM 1645 C C . GLY A 1 200 ? -3.540 0.880 1.191 1.00 87.38 200 GLY A C 1
ATOM 1646 O O . GLY A 1 200 ? -3.635 1.460 0.113 1.00 87.38 200 GLY A O 1
ATOM 1647 N N . PHE A 1 201 ? -4.576 0.324 1.806 1.00 86.75 201 PHE A N 1
ATOM 1648 C CA . PHE A 1 201 ? -5.974 0.550 1.454 1.00 86.75 201 PHE A CA 1
ATOM 1649 C C . PHE A 1 201 ? -6.866 0.357 2.683 1.00 86.75 201 PHE A C 1
ATOM 1651 O O . PHE A 1 201 ? -6.433 -0.172 3.711 1.00 86.75 201 PHE A O 1
ATOM 1658 N N . ALA A 1 202 ? -8.127 0.771 2.577 1.00 88.50 202 ALA A N 1
ATOM 1659 C CA . ALA A 1 202 ? -9.113 0.533 3.620 1.00 88.50 202 ALA A CA 1
ATOM 1660 C C . ALA A 1 202 ? -10.461 0.070 3.050 1.00 88.50 202 ALA A C 1
ATOM 1662 O O . ALA A 1 202 ? -10.882 0.530 1.990 1.00 88.50 202 ALA A O 1
ATOM 1663 N N . ILE A 1 203 ? -11.133 -0.843 3.761 1.00 87.38 203 ILE A N 1
ATOM 1664 C CA . ILE A 1 203 ? -12.434 -1.429 3.390 1.00 87.38 203 ILE A CA 1
ATOM 1665 C C . ILE A 1 203 ? -13.363 -1.443 4.602 1.00 87.38 203 ILE A C 1
ATOM 1667 O O . ILE A 1 203 ? -12.952 -1.752 5.720 1.00 87.38 203 ILE A O 1
ATOM 1671 N N . TRP A 1 204 ? -14.649 -1.175 4.379 1.00 89.38 204 TRP A N 1
ATOM 1672 C CA . TRP A 1 204 ? -15.679 -1.236 5.410 1.00 89.38 204 TRP A CA 1
ATOM 1673 C C . TRP A 1 204 ? -16.612 -2.436 5.222 1.00 89.38 204 TRP A C 1
ATOM 1675 O O . TRP A 1 204 ? -17.335 -2.548 4.232 1.00 89.38 204 TRP A O 1
ATOM 1685 N N . SER A 1 205 ? -16.688 -3.295 6.238 1.00 88.94 205 SER A N 1
ATOM 1686 C CA . SER A 1 205 ? -17.661 -4.386 6.304 1.00 88.94 205 SER A CA 1
ATOM 1687 C C . SER A 1 205 ? -18.865 -3.989 7.150 1.00 88.94 205 SER A C 1
ATOM 1689 O O . SER A 1 205 ? -18.811 -3.981 8.382 1.00 88.94 205 SER A O 1
ATOM 1691 N N . LYS A 1 206 ? -20.008 -3.760 6.491 1.00 86.88 206 LYS A N 1
ATOM 1692 C CA . LYS A 1 206 ? -21.301 -3.545 7.169 1.00 86.88 206 LYS A CA 1
ATOM 1693 C C . LYS A 1 206 ? -21.749 -4.760 7.987 1.00 86.88 206 LYS A C 1
ATOM 1695 O O . LYS A 1 206 ? -22.412 -4.594 9.000 1.00 86.88 206 LYS A O 1
ATOM 1700 N N . LYS A 1 207 ? -21.412 -5.981 7.552 1.00 87.50 207 LYS A N 1
ATOM 1701 C CA . LYS A 1 207 ? -21.845 -7.227 8.211 1.00 87.50 207 LYS A CA 1
ATOM 1702 C C . LYS A 1 207 ? -21.197 -7.404 9.583 1.00 87.50 207 LYS A C 1
ATOM 1704 O O . LYS A 1 207 ? -21.834 -7.918 10.494 1.00 87.50 207 LYS A O 1
ATOM 1709 N N . SER A 1 208 ? -19.929 -7.020 9.707 1.00 89.19 208 SER A N 1
ATOM 1710 C CA . SER A 1 208 ? -19.152 -7.182 10.939 1.00 89.19 208 SER A CA 1
ATOM 1711 C C . SER A 1 208 ? -18.915 -5.866 11.682 1.00 89.19 208 SER A C 1
ATOM 1713 O O . SER A 1 208 ? -18.220 -5.875 12.694 1.00 89.19 208 SER A O 1
ATOM 1715 N N . ASN A 1 209 ? -19.456 -4.746 11.184 1.00 92.25 209 ASN A N 1
ATOM 1716 C CA . ASN A 1 209 ? -19.154 -3.392 11.654 1.00 92.25 209 ASN A CA 1
ATOM 1717 C C . ASN A 1 209 ? -17.642 -3.179 11.832 1.00 92.25 209 ASN A C 1
ATOM 1719 O O . ASN A 1 209 ? -17.173 -2.760 12.889 1.00 92.25 209 ASN A O 1
ATOM 1723 N N . THR A 1 210 ? -16.865 -3.557 10.816 1.00 93.81 210 THR A N 1
ATOM 1724 C CA . THR A 1 210 ? -15.399 -3.550 10.889 1.00 93.81 210 THR A CA 1
ATOM 1725 C C . THR A 1 210 ? -14.803 -2.719 9.770 1.00 93.81 210 THR A C 1
ATOM 1727 O O . THR A 1 210 ? -15.091 -2.969 8.598 1.00 93.81 210 THR A O 1
ATOM 1730 N N . LEU A 1 211 ? -13.944 -1.772 10.142 1.00 93.12 211 LEU A N 1
ATOM 1731 C CA . LEU A 1 211 ? -13.061 -1.067 9.224 1.00 93.12 211 LEU A CA 1
ATOM 1732 C C . LEU A 1 211 ? -11.733 -1.824 9.163 1.00 93.12 211 LEU A C 1
ATOM 1734 O O . LEU A 1 211 ? -11.077 -2.025 10.183 1.00 93.12 211 LEU A O 1
ATOM 1738 N N . PHE A 1 212 ? -11.370 -2.281 7.975 1.00 91.88 212 PHE A N 1
ATOM 1739 C CA . PHE A 1 212 ? -10.095 -2.921 7.692 1.00 91.88 212 PHE A CA 1
ATOM 1740 C C . PHE A 1 212 ? -9.168 -1.869 7.107 1.00 91.88 212 PHE A C 1
ATOM 1742 O O . PHE A 1 212 ? -9.555 -1.203 6.152 1.00 91.88 212 PHE A O 1
ATOM 1749 N N . ILE A 1 213 ? -7.975 -1.722 7.674 1.00 91.88 213 ILE A N 1
ATOM 1750 C CA . ILE A 1 213 ? -6.913 -0.868 7.144 1.00 91.88 213 ILE A CA 1
ATOM 1751 C C . ILE A 1 213 ? -5.705 -1.769 6.937 1.00 91.88 213 ILE A C 1
ATOM 1753 O O . ILE A 1 213 ? -5.103 -2.234 7.905 1.00 91.88 213 ILE A O 1
ATOM 1757 N N . THR A 1 214 ? -5.377 -2.034 5.682 1.00 89.25 214 THR A N 1
ATOM 1758 C CA . THR A 1 214 ? -4.228 -2.854 5.311 1.00 89.25 214 THR A CA 1
ATOM 1759 C C . THR A 1 214 ? -3.126 -1.934 4.824 1.00 89.25 214 THR A C 1
ATOM 1761 O O . THR A 1 214 ? -3.352 -1.085 3.964 1.00 89.25 214 THR A O 1
ATOM 1764 N N . LEU A 1 215 ? -1.941 -2.078 5.404 1.00 89.50 215 LEU A N 1
ATOM 1765 C CA . LEU A 1 215 ? -0.787 -1.228 5.158 1.00 89.50 215 LEU A CA 1
ATOM 1766 C C . LEU A 1 215 ? 0.374 -2.076 4.680 1.00 89.50 215 LEU A C 1
ATOM 1768 O O . LEU A 1 215 ? 0.636 -3.148 5.224 1.00 89.50 215 LEU A O 1
ATOM 1772 N N . SER A 1 216 ? 1.104 -1.545 3.713 1.00 88.56 216 SER A N 1
ATOM 1773 C CA . SER A 1 216 ? 2.406 -2.054 3.337 1.00 88.56 216 SER A CA 1
ATOM 1774 C C . SER A 1 216 ? 3.491 -1.207 3.981 1.00 88.56 216 SER A C 1
ATOM 1776 O O . SER A 1 216 ? 3.390 0.025 4.058 1.00 88.56 216 SER A O 1
ATOM 1778 N N . TYR A 1 217 ? 4.546 -1.862 4.450 1.00 89.62 217 TYR A N 1
ATOM 1779 C CA . TYR A 1 217 ? 5.707 -1.176 4.990 1.00 89.62 217 TYR A CA 1
ATOM 1780 C C . TYR A 1 217 ? 7.007 -1.830 4.550 1.00 89.62 217 TYR A C 1
ATOM 1782 O O . TYR A 1 217 ? 7.106 -3.044 4.398 1.00 89.62 217 TYR A O 1
ATOM 1790 N N . TYR A 1 218 ? 8.020 -0.994 4.377 1.00 88.81 218 TYR A N 1
ATOM 1791 C CA . TYR A 1 218 ? 9.379 -1.405 4.089 1.00 88.81 218 TYR A CA 1
ATOM 1792 C C . TYR A 1 218 ? 10.166 -1.542 5.390 1.00 88.81 218 TYR A C 1
ATOM 1794 O O . TYR A 1 218 ? 10.276 -0.575 6.152 1.00 88.81 218 TYR A O 1
ATOM 1802 N N . ASP A 1 219 ? 10.706 -2.733 5.636 1.00 87.69 219 ASP A N 1
ATOM 1803 C CA . ASP A 1 219 ? 11.612 -2.997 6.749 1.00 87.69 219 ASP A CA 1
ATOM 1804 C C . ASP A 1 219 ? 13.052 -2.759 6.292 1.00 87.69 219 ASP A C 1
ATOM 1806 O O . ASP A 1 219 ? 13.611 -3.479 5.465 1.00 87.69 219 ASP A O 1
ATOM 1810 N N . GLN A 1 220 ? 13.669 -1.713 6.839 1.00 82.56 220 GLN A N 1
ATOM 1811 C CA . GLN A 1 220 ? 15.019 -1.311 6.449 1.00 82.56 220 GLN A CA 1
ATOM 1812 C C . GLN A 1 220 ? 16.098 -2.305 6.893 1.00 82.56 220 GLN A C 1
ATOM 1814 O O . GLN A 1 220 ? 17.201 -2.277 6.351 1.00 82.56 220 GLN A O 1
ATOM 1819 N N . SER A 1 221 ? 15.808 -3.151 7.882 1.00 83.81 221 SER A N 1
ATOM 1820 C CA . SER A 1 221 ? 16.758 -4.125 8.420 1.00 83.81 221 SER A CA 1
ATOM 1821 C C . SER A 1 221 ? 16.837 -5.368 7.538 1.00 83.81 221 SER A C 1
ATOM 1823 O O . SER A 1 221 ? 17.930 -5.877 7.294 1.00 83.81 221 SER A O 1
ATOM 1825 N N . SER A 1 222 ? 15.689 -5.850 7.056 1.00 83.75 222 SER A N 1
ATOM 1826 C CA . SER A 1 222 ? 15.609 -7.004 6.147 1.00 83.75 222 SER A CA 1
ATOM 1827 C C . SER A 1 222 ? 15.688 -6.620 4.668 1.00 83.75 222 SER A C 1
ATOM 1829 O O . SER A 1 222 ? 16.038 -7.466 3.850 1.00 83.75 222 SER A O 1
ATOM 1831 N N . LEU A 1 223 ? 15.445 -5.347 4.333 1.00 83.62 223 LEU A N 1
ATOM 1832 C CA . LEU A 1 223 ? 15.291 -4.845 2.961 1.00 83.62 223 LEU A CA 1
ATOM 1833 C C . LEU A 1 223 ? 14.103 -5.482 2.218 1.00 83.62 223 LEU A C 1
ATOM 1835 O O . LEU A 1 223 ? 14.095 -5.524 0.987 1.00 83.62 223 LEU A O 1
ATOM 1839 N N . ASP A 1 224 ? 13.096 -5.929 2.969 1.00 83.75 224 ASP A N 1
ATOM 1840 C CA . ASP A 1 224 ? 11.886 -6.562 2.454 1.00 83.75 224 ASP A CA 1
ATOM 1841 C C . ASP A 1 224 ? 10.644 -5.694 2.734 1.00 83.75 224 ASP A C 1
ATOM 1843 O O . ASP A 1 224 ? 10.583 -4.914 3.694 1.00 83.75 224 ASP A O 1
ATOM 1847 N N . SER A 1 225 ? 9.630 -5.833 1.880 1.00 85.69 225 SER A N 1
ATOM 1848 C CA . SER A 1 225 ? 8.310 -5.245 2.113 1.00 85.69 225 SER A CA 1
ATOM 1849 C C . SER A 1 225 ? 7.399 -6.252 2.801 1.00 85.69 225 SER A C 1
ATOM 1851 O O . SER A 1 225 ? 7.418 -7.435 2.477 1.00 85.69 225 SER A O 1
ATOM 1853 N N . ASN A 1 226 ? 6.564 -5.763 3.709 1.00 85.75 226 ASN A N 1
ATOM 1854 C CA . ASN A 1 226 ? 5.648 -6.575 4.501 1.00 85.75 226 ASN A CA 1
ATOM 1855 C C . ASN A 1 226 ? 4.254 -5.942 4.524 1.00 85.75 226 ASN A C 1
ATOM 1857 O O . ASN A 1 226 ? 4.102 -4.752 4.225 1.00 85.75 226 ASN A O 1
ATOM 1861 N N . VAL A 1 227 ? 3.250 -6.730 4.917 1.00 86.31 227 VAL A N 1
ATOM 1862 C CA . VAL A 1 227 ? 1.854 -6.295 5.016 1.00 86.31 227 VAL A CA 1
ATOM 1863 C C . VAL A 1 227 ? 1.330 -6.495 6.434 1.00 86.31 227 VAL A C 1
ATOM 1865 O O . VAL A 1 227 ? 1.571 -7.507 7.090 1.00 86.31 227 VAL A O 1
ATOM 1868 N N . VAL A 1 228 ? 0.578 -5.511 6.916 1.00 90.00 228 VAL A N 1
ATOM 1869 C CA . VAL A 1 228 ? -0.150 -5.595 8.181 1.00 90.00 228 VAL A CA 1
ATOM 1870 C C . VAL A 1 228 ? -1.580 -5.128 7.986 1.00 90.00 228 VAL A C 1
ATOM 1872 O O . VAL A 1 228 ? -1.835 -4.111 7.345 1.00 90.00 228 VAL A O 1
ATOM 1875 N N . THR A 1 229 ? -2.524 -5.854 8.575 1.00 91.50 229 THR A N 1
ATOM 1876 C CA . THR A 1 229 ? -3.941 -5.498 8.562 1.00 91.50 229 THR A CA 1
ATOM 1877 C C . THR A 1 229 ? -4.422 -5.162 9.968 1.00 91.50 229 THR A C 1
ATOM 1879 O O . THR A 1 229 ? -4.422 -5.999 10.874 1.00 91.50 229 THR A O 1
ATOM 1882 N N . LEU A 1 230 ? -4.906 -3.934 10.127 1.00 94.81 230 LEU A N 1
ATOM 1883 C CA . LEU A 1 230 ? -5.632 -3.455 11.295 1.00 94.81 230 LEU A CA 1
ATOM 1884 C C . LEU A 1 230 ? -7.126 -3.692 11.074 1.00 94.81 230 LEU A C 1
ATOM 1886 O O . LEU A 1 230 ? -7.692 -3.278 10.063 1.00 94.81 230 LEU A O 1
ATOM 1890 N N . LYS A 1 231 ? -7.784 -4.343 12.030 1.00 95.31 231 LYS A N 1
ATOM 1891 C CA . LYS A 1 231 ? -9.233 -4.575 12.021 1.00 95.31 231 LYS A CA 1
ATOM 1892 C C . LYS A 1 231 ? -9.838 -3.789 13.172 1.00 95.31 231 LYS A C 1
ATOM 1894 O O . LYS A 1 231 ? -9.592 -4.097 14.337 1.00 95.31 231 LYS A O 1
ATOM 1899 N N . LEU A 1 232 ? -10.622 -2.774 12.843 1.00 95.94 232 LEU A N 1
ATOM 1900 C CA . LEU A 1 232 ? -11.267 -1.884 13.796 1.00 95.94 232 LEU A CA 1
ATOM 1901 C C . LEU A 1 232 ? -12.742 -2.258 13.911 1.00 95.94 232 LEU A C 1
ATOM 1903 O O . LEU A 1 232 ? -13.551 -1.900 13.057 1.00 95.94 232 LEU A O 1
ATOM 1907 N N . GLY A 1 233 ? -13.089 -3.002 14.959 1.00 95.62 233 GLY A N 1
ATOM 1908 C CA . GLY A 1 233 ? -14.473 -3.332 15.286 1.00 95.62 233 GLY A CA 1
ATOM 1909 C C . GLY A 1 233 ? -15.159 -2.148 15.955 1.00 95.62 233 GLY A C 1
ATOM 1910 O O . GLY A 1 233 ? -14.836 -1.815 17.098 1.00 95.62 233 GLY A O 1
ATOM 1911 N N . LEU A 1 234 ? -16.106 -1.525 15.261 1.00 94.56 234 LEU A N 1
ATOM 1912 C CA . LEU A 1 234 ? -16.824 -0.351 15.743 1.00 94.56 234 LEU A CA 1
ATOM 1913 C C . LEU A 1 234 ? -18.151 -0.732 16.410 1.00 94.56 234 LEU A C 1
ATOM 1915 O O . LEU A 1 234 ? -18.722 -1.800 16.179 1.00 94.56 234 LEU A O 1
ATOM 1919 N N . SER A 1 235 ? -18.650 0.160 17.259 1.00 93.44 235 SER A N 1
ATOM 1920 C CA . SER A 1 235 ? -20.018 0.119 17.770 1.00 93.44 235 SER A CA 1
ATOM 1921 C C . SER A 1 235 ? -21.054 0.286 16.654 1.00 93.44 235 SER A C 1
ATOM 1923 O O . SER A 1 235 ? -20.744 0.725 15.549 1.00 93.44 235 SER A O 1
ATOM 1925 N N . ASP A 1 236 ? -22.315 -0.039 16.947 1.00 89.88 236 ASP A N 1
ATOM 1926 C CA . ASP A 1 236 ? -23.405 0.035 15.962 1.00 89.88 236 ASP A CA 1
ATOM 1927 C C . ASP A 1 236 ? -23.682 1.473 15.491 1.00 89.88 236 ASP A C 1
ATOM 1929 O O . ASP A 1 236 ? -24.052 1.695 14.339 1.00 89.88 236 ASP A O 1
ATOM 1933 N N . ASP A 1 237 ? -23.432 2.456 16.363 1.00 89.56 237 ASP A N 1
ATOM 1934 C CA . ASP A 1 237 ? -23.456 3.886 16.037 1.00 89.56 237 ASP A CA 1
ATOM 1935 C C . ASP A 1 237 ? -22.179 4.375 15.331 1.00 89.56 237 ASP A C 1
ATOM 1937 O O . ASP A 1 237 ? -22.107 5.545 14.970 1.00 89.56 237 ASP A O 1
ATOM 1941 N N . ARG A 1 238 ? -21.194 3.484 15.133 1.00 89.38 238 ARG A N 1
ATOM 1942 C CA . ARG A 1 238 ? -19.900 3.680 14.450 1.00 89.38 238 ARG A CA 1
ATOM 1943 C C . ARG A 1 238 ? -18.965 4.702 15.088 1.00 89.38 238 ARG A C 1
ATOM 1945 O O . ARG A 1 238 ? -17.904 4.976 14.543 1.00 89.38 238 ARG A O 1
ATOM 1952 N N . LYS A 1 239 ? -19.305 5.206 16.273 1.00 91.12 239 LYS A N 1
ATOM 1953 C CA . LYS A 1 239 ? -18.543 6.264 16.947 1.00 91.12 239 LYS A CA 1
ATOM 1954 C C . LYS A 1 239 ? -17.472 5.752 17.889 1.00 91.12 239 LYS A C 1
ATOM 1956 O O . LYS A 1 239 ? -16.600 6.523 18.263 1.00 91.12 239 LYS A O 1
ATOM 1961 N N . THR A 1 240 ? -17.544 4.497 18.322 1.00 94.50 240 THR A N 1
ATOM 1962 C CA . THR A 1 240 ? -16.631 3.947 19.330 1.00 94.50 240 THR A CA 1
ATOM 1963 C C . THR A 1 240 ? -15.905 2.728 18.790 1.00 94.50 240 THR A C 1
ATOM 1965 O O . THR A 1 240 ? -16.537 1.775 18.332 1.00 94.50 240 THR A O 1
ATOM 1968 N N . LEU A 1 241 ? -14.579 2.717 18.911 1.00 95.56 241 LEU A N 1
ATOM 1969 C CA . LEU A 1 241 ? -13.782 1.518 18.706 1.00 95.56 241 LEU A CA 1
ATOM 1970 C C . LEU A 1 241 ? -14.003 0.570 19.887 1.00 95.56 241 LEU A C 1
ATOM 1972 O O . LEU A 1 241 ? -13.619 0.865 21.016 1.00 95.56 241 LEU A O 1
ATOM 1976 N N . ARG A 1 242 ? -14.646 -0.569 19.622 1.00 92.75 242 ARG A N 1
ATOM 1977 C CA . ARG A 1 242 ? -14.904 -1.611 20.626 1.00 92.75 242 ARG A CA 1
ATOM 1978 C C . ARG A 1 242 ? -13.785 -2.635 20.705 1.00 92.75 242 ARG A C 1
ATOM 1980 O O . ARG A 1 242 ? -13.658 -3.309 21.722 1.00 92.75 242 ARG A O 1
ATOM 1987 N N . LYS A 1 243 ? -13.069 -2.839 19.600 1.00 93.06 243 LYS A N 1
ATOM 1988 C CA . LYS A 1 243 ? -12.019 -3.847 19.523 1.00 93.06 243 LYS A CA 1
ATOM 1989 C C . LYS A 1 243 ? -11.047 -3.558 18.394 1.00 93.06 243 LYS A C 1
ATOM 1991 O O . LYS A 1 243 ? -11.469 -3.294 17.270 1.00 93.06 243 LYS A O 1
ATOM 1996 N N . LEU A 1 244 ? -9.763 -3.692 18.696 1.00 94.38 244 LEU A N 1
ATOM 1997 C CA . LEU A 1 244 ? -8.683 -3.700 17.721 1.00 94.38 244 LEU A CA 1
ATOM 1998 C C . LEU A 1 244 ? -8.151 -5.128 17.560 1.00 94.38 244 LEU A C 1
ATOM 2000 O O . LEU A 1 244 ? -7.918 -5.829 18.545 1.00 94.38 244 LEU A O 1
ATOM 2004 N N . TRP A 1 245 ? -7.945 -5.552 16.317 1.00 94.00 245 TRP A N 1
ATOM 2005 C CA . TRP A 1 245 ? -7.090 -6.692 16.000 1.00 94.00 245 TRP A CA 1
ATOM 2006 C C . TRP A 1 245 ? -6.006 -6.253 15.029 1.00 94.00 245 TRP A C 1
ATOM 2008 O O . TRP A 1 245 ? -6.281 -5.502 14.096 1.00 94.00 245 TRP A O 1
ATOM 2018 N N . ILE A 1 246 ? -4.802 -6.769 15.230 1.00 90.50 246 ILE A N 1
ATOM 2019 C CA . ILE A 1 246 ? -3.651 -6.519 14.369 1.00 90.50 246 ILE A CA 1
ATOM 2020 C C . ILE A 1 246 ? -3.180 -7.879 13.872 1.00 90.50 246 ILE A C 1
ATOM 2022 O O . ILE A 1 246 ? -2.915 -8.769 14.679 1.00 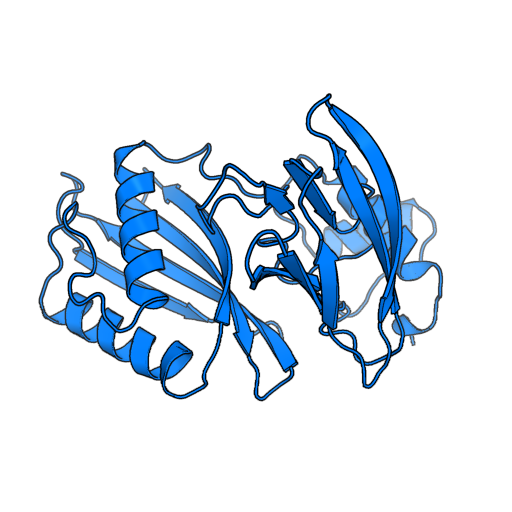90.50 246 ILE A O 1
ATOM 2026 N N . ALA A 1 247 ? -3.156 -8.054 12.556 1.00 86.00 247 ALA A N 1
ATOM 2027 C CA . ALA A 1 247 ? -2.648 -9.251 11.908 1.00 86.00 247 ALA A CA 1
ATOM 2028 C C . ALA A 1 247 ? -1.470 -8.849 11.022 1.00 86.00 247 ALA A C 1
ATOM 2030 O O . ALA A 1 247 ? -1.659 -8.113 10.055 1.00 86.00 247 ALA A O 1
ATOM 2031 N N . GLU A 1 248 ? -0.272 -9.296 11.385 1.00 75.12 248 GLU A N 1
ATOM 2032 C CA . GLU A 1 248 ? 0.893 -9.246 10.503 1.00 75.12 248 GLU A CA 1
ATOM 2033 C C . GLU A 1 248 ? 0.810 -10.457 9.575 1.00 75.12 248 GLU A C 1
ATOM 2035 O O . GLU A 1 248 ? 0.712 -11.594 10.041 1.00 75.12 248 GLU A O 1
ATOM 2040 N N . GLU A 1 249 ? 0.783 -10.210 8.270 1.00 64.62 249 GLU A N 1
ATOM 2041 C CA . GLU A 1 249 ? 0.869 -11.267 7.269 1.00 64.62 249 GLU A CA 1
ATOM 2042 C C . GLU A 1 249 ? 2.355 -11.451 6.957 1.00 64.62 249 GLU A C 1
ATOM 2044 O O . GLU A 1 249 ? 2.964 -10.670 6.227 1.00 64.62 249 GLU A O 1
ATOM 2049 N N . ASN A 1 250 ? 2.960 -12.456 7.593 1.00 49.19 250 ASN A N 1
ATOM 2050 C CA . ASN A 1 250 ? 4.269 -12.953 7.196 1.00 49.19 250 ASN A CA 1
ATOM 2051 C C . ASN A 1 250 ? 4.024 -14.069 6.183 1.00 49.19 250 ASN A C 1
ATOM 2053 O O . ASN A 1 250 ? 3.804 -15.210 6.576 1.00 49.19 250 ASN A O 1
ATOM 2057 N N . ASP A 1 251 ? 4.099 -13.759 4.890 1.00 44.31 251 ASP A N 1
ATOM 2058 C CA . ASP A 1 251 ? 3.931 -14.729 3.790 1.00 44.31 251 ASP A CA 1
ATOM 2059 C C . ASP A 1 251 ? 5.083 -15.764 3.698 1.00 44.31 251 ASP A C 1
ATOM 2061 O O . ASP A 1 251 ? 5.359 -16.329 2.639 1.00 44.31 251 ASP A O 1
ATOM 2065 N N . GLN A 1 252 ? 5.805 -16.001 4.800 1.00 36.50 252 GLN A N 1
ATOM 2066 C CA . GLN A 1 252 ? 6.835 -17.035 4.910 1.00 36.50 252 GLN A CA 1
ATOM 2067 C C . GLN A 1 252 ? 6.318 -18.356 5.509 1.00 36.50 252 GLN A C 1
ATOM 2069 O O . GLN A 1 252 ? 7.115 -19.289 5.621 1.00 36.50 252 GLN A O 1
ATOM 2074 N N . GLU A 1 253 ? 5.026 -18.467 5.846 1.00 28.89 253 GLU A N 1
ATOM 2075 C CA . GLU A 1 253 ? 4.383 -19.728 6.270 1.00 28.89 253 GLU A CA 1
ATOM 2076 C C . GLU A 1 253 ? 3.174 -20.111 5.408 1.00 28.89 253 GLU A C 1
ATOM 2078 O O . GLU A 1 253 ? 2.266 -19.271 5.224 1.00 28.89 253 GLU A O 1
#

pLDDT: mean 83.42, std 12.85, range [28.89, 96.69]

Foldseek 3Di:
DLVPPPCSLVLVLVVCVVCLVPPDDDLVNSQVVQVVVVHDRDPDDDPFKAWAWDDDDDQKIKIFILDQAKDKWWKWFQFPVRDTDIDIDIAGNVRGIDMDGRPGTQKIFIRPSSSTDHPQQFGRMDGPPDPALQDRHPRAHQVADDPLLSQLLRLQVCVLQDVVDQDNHPQAAEDPVVSVVSVVCSCVACVPQVKHFRHWHWHADPVQRWIKIKTWIQRPVSSDIWIKIWIFRADPVRRYRPDIDIDTDPVPD

Mean predicted aligned error: 7.63 Å

Radius of gyration: 19.14 Å; Cα contacts (8 Å, |Δi|>4): 475; chains: 1; bounding box: 47×44×49 Å